Protein AF-A0AAV5KWK5-F1 (afdb_monomer_lite)

Secondary structure (DSSP, 8-state):
---HHHHHHHH--SGGGGGGGGHHHHT--TT--HHHHHHHHHHHHHHHHHHHHHHHHHS---HHHHHHHHHHHHHHHHHHHHHHHHT----HHHHHHHHHHHT-GGGGHHHHHHH-TT--GGGGSGGG--HHHHHHHHHHHHHHHHHHHHHHHHTT---HHHHHHHH-TT--HHHHHHHHHHHHHHHHHHHHHHHHSTTS--S-HHHHHHHHHHHHHHHHHHSSS-TTTS--HHHHHHHIIIIIS-------TTHHHHHHHHHHTTS---------------PPPPPP------PPPPP-PPP---PPSPP-----

Organism: NCBI:txid152421

Radius of gyration: 23.8 Å; chains: 1; bounding box: 69×68×54 Å

Sequence (316 aa):
MLNVHRATDLMFPGEYELEEARYGERWDGKSLNGHCKTIFDILDDLEKAIAAKHLHSQGSGITNHLQHRWYETFVSWLVEAKWSRSQCVPSMEEYLAMGMTSVAHTMVLPISCFLTPSIRNHKLQPNQYETPTKLLMFITRSSNDIQRYQEEEEQGKLNTVLLYLNENPKADIEDSIAYVKGVLETKKKELLQHAVIDGLSDLPKHCKQLHLSRLKVFAMFFHSSNRYDKEDTEMLKGIQQAICSPLLVGNIKGIDKLRSLLLSYSGSKEHRIINSEFGQHSKYHSRRVIASPFSPISRRRCDTLFMPPKFRLSLV

Foldseek 3Di:
DDPLLVVLCQQDVDPPCPVVLCCLVVVDLPVPDDSNSVVSVVLLVVLVVLQVVLCVPQVDGCSNLLSNLVSLLNVLSVVQVCCQVVVAQDALQLNLQSLLSSLVPLNCVVVVCVVDSPPDSVCSDPVNPKLLSSLLSLLLQLLCCLACVVVCVVSSGDGQLNNVCVVDVVDDSVNSSVLSVVLSVVSVVVSVCCLPPPPSTPRDNVVSVVSVVVSVVSCVCRVPHNNPPDPDPVVVVVCCVVPPDPPPPDPPPCVVVVVVVVVVVVDDDDDDDDDDDDDDDDDDDDDDDDDDDDDDDDHDHDDDDDDDDGDDDDSD

InterPro domains:
  IPR005630 Terpene synthase, metal-binding domain [PF03936] (25-190)
  IPR008949 Isoprenoid synthase domain superfamily [G3DSA:1.10.600.10] (14-256)
  IPR008949 Isoprenoid synthase domain superfamily [SSF48576] (23-244)
  IPR050148 Terpene synthase-like [PTHR31739] (31-246)

Structure (mmCIF, N/CA/C/O backbone):
data_AF-A0AAV5KWK5-F1
#
_entry.id   AF-A0AAV5KWK5-F1
#
loop_
_atom_site.group_PDB
_atom_site.id
_atom_site.type_symbol
_atom_site.label_atom_id
_atom_site.label_alt_id
_atom_site.label_comp_id
_atom_site.label_asym_id
_atom_site.label_entity_id
_atom_site.label_seq_id
_atom_site.pdbx_PDB_ins_code
_atom_site.Cartn_x
_atom_site.Cartn_y
_atom_site.Cartn_z
_atom_site.occupancy
_atom_site.B_iso_or_equiv
_atom_site.auth_seq_id
_atom_site.auth_comp_id
_atom_site.auth_asym_id
_atom_site.auth_atom_id
_atom_site.pdbx_PDB_model_num
ATOM 1 N N . MET A 1 1 ? 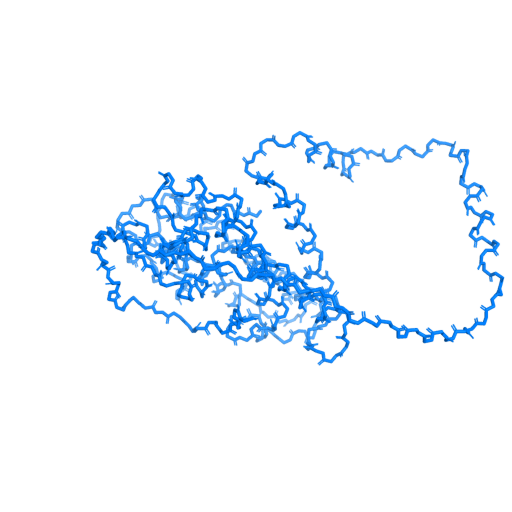9.238 3.298 1.377 1.00 42.91 1 MET A N 1
ATOM 2 C CA . MET A 1 1 ? 7.805 2.944 1.353 1.00 42.91 1 MET A CA 1
ATOM 3 C C . MET A 1 1 ? 7.108 4.055 2.107 1.00 42.91 1 MET A C 1
ATOM 5 O O . MET A 1 1 ? 7.183 4.058 3.316 1.00 42.91 1 MET A O 1
ATOM 9 N N . LEU A 1 2 ? 6.596 5.092 1.448 1.00 41.94 2 LEU A N 1
ATOM 10 C CA . LEU A 1 2 ? 6.075 6.242 2.197 1.00 41.94 2 LEU A CA 1
ATOM 11 C C . LEU A 1 2 ? 4.970 5.796 3.164 1.00 41.94 2 LEU A C 1
ATOM 13 O O . LEU A 1 2 ? 4.107 5.003 2.796 1.00 41.94 2 LEU A O 1
ATOM 17 N N . ASN A 1 3 ? 5.035 6.285 4.402 1.00 59.22 3 ASN A N 1
ATOM 18 C CA . ASN A 1 3 ? 3.928 6.182 5.338 1.00 59.22 3 ASN A CA 1
ATOM 19 C C . ASN A 1 3 ? 2.757 6.940 4.704 1.00 59.22 3 ASN A C 1
ATOM 21 O O . ASN A 1 3 ? 2.835 8.156 4.540 1.00 59.22 3 ASN A O 1
ATOM 25 N N . VAL A 1 4 ? 1.733 6.195 4.285 1.00 56.78 4 VAL A N 1
ATOM 26 C CA . VAL A 1 4 ? 0.571 6.687 3.530 1.00 56.78 4 VAL A CA 1
ATOM 27 C C . VAL A 1 4 ? -0.032 7.895 4.208 1.00 56.78 4 VAL A C 1
ATOM 29 O O . VAL A 1 4 ? -0.225 8.921 3.580 1.00 56.78 4 VAL A O 1
ATOM 32 N N . HIS A 1 5 ? -0.237 7.796 5.516 1.00 60.59 5 HIS A N 1
ATOM 33 C CA . HIS A 1 5 ? -0.870 8.840 6.293 1.00 60.59 5 HIS A CA 1
ATOM 34 C C . HIS A 1 5 ? 0.033 10.062 6.454 1.00 60.59 5 HIS A C 1
ATOM 36 O O . HIS A 1 5 ? -0.454 11.168 6.283 1.00 60.59 5 HIS A O 1
ATOM 42 N N . ARG A 1 6 ? 1.351 9.901 6.644 1.00 64.50 6 ARG A N 1
ATOM 43 C CA . ARG A 1 6 ? 2.280 11.052 6.616 1.00 64.50 6 ARG A CA 1
ATOM 44 C C . ARG A 1 6 ? 2.351 11.702 5.238 1.00 64.50 6 ARG A C 1
ATOM 46 O O . ARG A 1 6 ? 2.514 12.911 5.162 1.00 64.50 6 ARG A O 1
ATOM 53 N N . ALA A 1 7 ? 2.254 10.923 4.163 1.00 65.81 7 ALA A N 1
ATOM 54 C CA . ALA A 1 7 ? 2.227 11.455 2.807 1.00 65.81 7 ALA A CA 1
ATOM 55 C C . ALA A 1 7 ? 0.914 12.202 2.533 1.00 65.81 7 ALA A C 1
ATOM 57 O O . ALA A 1 7 ? 0.960 13.311 2.019 1.00 65.81 7 ALA A O 1
ATOM 58 N N . THR A 1 8 ? -0.228 11.653 2.952 1.00 64.50 8 THR A N 1
ATOM 59 C CA . THR A 1 8 ? -1.534 12.321 2.911 1.00 64.50 8 THR A CA 1
ATOM 60 C C . THR A 1 8 ? -1.526 13.610 3.728 1.00 64.50 8 THR A C 1
ATOM 62 O O . THR A 1 8 ? -1.923 14.645 3.210 1.00 64.50 8 THR A O 1
ATOM 65 N N . ASP A 1 9 ? -1.027 13.577 4.964 1.00 67.56 9 ASP A N 1
ATOM 66 C CA . ASP A 1 9 ? -0.988 14.742 5.856 1.00 67.56 9 ASP A CA 1
ATOM 67 C C . ASP A 1 9 ? -0.022 15.826 5.333 1.00 67.56 9 ASP A C 1
ATOM 69 O O . ASP A 1 9 ? -0.281 17.016 5.488 1.00 67.56 9 ASP A O 1
ATOM 73 N N . LEU A 1 10 ? 1.081 15.427 4.684 1.00 69.75 10 LEU A N 1
ATOM 74 C CA . LEU A 1 10 ? 2.051 16.342 4.069 1.00 69.75 10 LEU A CA 1
ATOM 75 C C . LEU A 1 10 ? 1.538 16.953 2.759 1.00 69.75 10 LEU A C 1
ATOM 77 O O . LEU A 1 10 ? 1.842 18.108 2.473 1.00 69.75 10 LEU A O 1
ATOM 81 N N . MET A 1 11 ? 0.807 16.174 1.958 1.00 68.88 11 MET A N 1
ATOM 82 C CA . MET A 1 11 ? 0.262 16.605 0.665 1.00 68.88 11 MET A CA 1
ATOM 83 C C . MET A 1 11 ? -1.061 17.359 0.799 1.00 68.88 11 MET A C 1
ATOM 85 O O . MET A 1 11 ? -1.400 18.129 -0.091 1.00 68.88 11 MET A O 1
ATOM 89 N N . PHE A 1 12 ? -1.811 17.117 1.876 1.00 70.94 12 PHE A N 1
ATOM 90 C CA . PHE A 1 12 ? -3.117 17.720 2.123 1.00 70.94 12 PHE A CA 1
ATOM 91 C C . PHE A 1 12 ? -3.241 18.192 3.584 1.00 70.94 12 PHE A C 1
ATOM 93 O O . PHE A 1 12 ? -4.033 17.628 4.351 1.00 70.94 12 PHE A O 1
ATOM 100 N N . PRO A 1 13 ? -2.476 19.209 4.019 1.00 62.62 13 PRO A N 1
ATOM 101 C CA . PRO A 1 13 ? -2.555 19.728 5.382 1.00 62.62 13 PRO A CA 1
ATOM 102 C C . PRO A 1 13 ? -3.821 20.566 5.665 1.00 62.62 13 PRO A C 1
ATOM 104 O O . PRO A 1 13 ? -4.168 20.722 6.835 1.00 62.62 13 PRO A O 1
ATOM 107 N N . GLY A 1 14 ? -4.536 21.094 4.651 1.00 59.72 14 GLY A N 1
ATOM 108 C CA . GLY A 1 14 ? -5.635 22.065 4.854 1.00 59.72 14 GLY A CA 1
ATOM 109 C C . GLY A 1 14 ? -6.946 21.806 4.089 1.00 59.72 14 GLY A C 1
ATOM 110 O O . GLY A 1 14 ? -7.017 20.970 3.189 1.00 59.72 14 GLY A O 1
ATOM 111 N N . GLU A 1 15 ? -8.024 22.519 4.453 1.00 50.50 15 GLU A N 1
ATOM 112 C CA . GLU A 1 15 ? -9.375 22.388 3.856 1.00 50.50 15 GLU A CA 1
ATOM 113 C C . GLU A 1 15 ? -9.477 22.886 2.398 1.00 50.50 15 GLU A C 1
ATOM 115 O O . GLU A 1 15 ? -10.352 22.434 1.659 1.00 50.50 15 GLU A O 1
ATOM 120 N N . TYR A 1 16 ? -8.563 23.759 1.957 1.00 50.97 16 TYR A N 1
ATOM 121 C CA . TYR A 1 16 ? -8.622 24.444 0.655 1.00 50.97 16 TYR A CA 1
ATOM 122 C C . TYR A 1 16 ? -8.075 23.643 -0.542 1.00 50.97 16 TYR A C 1
ATOM 124 O O . TYR A 1 16 ? -8.195 24.083 -1.681 1.00 50.97 16 TYR A O 1
ATOM 132 N N . GLU A 1 17 ? -7.541 22.441 -0.331 1.00 54.84 17 GLU A N 1
ATOM 133 C CA . GLU A 1 17 ? -6.851 21.671 -1.385 1.00 54.84 17 GLU A CA 1
ATOM 134 C C . GLU A 1 17 ? -7.768 20.641 -2.077 1.00 54.84 17 GLU A C 1
ATOM 136 O O . GLU A 1 17 ? -7.340 19.842 -2.910 1.00 54.84 17 GLU A O 1
ATOM 141 N N . LEU A 1 18 ? -9.077 20.676 -1.794 1.00 48.09 18 LEU A N 1
ATOM 142 C CA . LEU A 1 18 ? -10.061 19.823 -2.473 1.00 48.09 18 LEU A CA 1
ATOM 143 C C . LEU A 1 18 ? -10.262 20.190 -3.954 1.00 48.09 18 LEU A C 1
ATOM 145 O O . LEU A 1 18 ? -10.675 19.326 -4.731 1.00 48.09 18 LEU A O 1
ATOM 149 N N . GLU A 1 19 ? -9.953 21.429 -4.356 1.00 46.28 19 GLU A N 1
ATOM 150 C CA . GLU A 1 19 ? -9.921 21.835 -5.770 1.00 46.28 19 GLU A CA 1
ATOM 151 C C . GLU A 1 19 ? -8.636 21.410 -6.492 1.00 46.28 19 GLU A C 1
ATOM 153 O O . GLU A 1 19 ? -8.643 21.304 -7.724 1.00 46.28 19 GLU A O 1
ATOM 158 N N . GLU A 1 20 ? -7.565 21.111 -5.748 1.00 51.94 20 GLU A N 1
ATOM 159 C CA . GLU A 1 20 ? -6.270 20.742 -6.313 1.00 51.94 20 GLU A CA 1
ATOM 160 C C . GLU A 1 20 ? -6.292 19.337 -6.918 1.00 51.94 20 GLU A C 1
ATOM 162 O O . GLU A 1 20 ? -5.611 19.115 -7.901 1.00 51.94 20 GLU A O 1
ATOM 167 N N . ALA A 1 21 ? -7.169 18.423 -6.496 1.00 46.53 21 ALA A N 1
ATOM 168 C CA . ALA A 1 21 ? -7.301 17.066 -7.064 1.00 46.53 21 ALA A CA 1
ATOM 169 C C . ALA A 1 21 ? -7.392 16.983 -8.607 1.00 46.53 21 ALA A C 1
ATOM 171 O O . ALA A 1 21 ? -7.117 15.937 -9.197 1.00 46.53 21 ALA A O 1
ATOM 172 N N . ARG A 1 22 ? -7.783 18.082 -9.267 1.00 49.47 22 ARG A N 1
ATOM 173 C CA . ARG A 1 22 ? -7.797 18.226 -10.729 1.00 49.47 22 ARG A CA 1
ATOM 174 C C . ARG A 1 22 ? -6.394 18.276 -11.361 1.00 49.47 22 ARG A C 1
ATOM 176 O O . ARG A 1 22 ? -6.294 18.102 -12.575 1.00 49.47 22 ARG A O 1
ATOM 183 N N . TYR A 1 23 ? -5.310 18.449 -10.592 1.00 53.25 23 TYR A N 1
ATOM 184 C CA . TYR A 1 23 ? -3.941 18.475 -11.129 1.00 53.25 23 TYR A CA 1
ATOM 185 C C . TYR A 1 23 ? -3.522 17.137 -11.717 1.00 53.25 23 TYR A C 1
ATOM 187 O O . TYR A 1 23 ? -2.787 17.128 -12.697 1.00 53.25 23 TYR A O 1
ATOM 195 N N . GLY A 1 24 ? -3.979 16.004 -11.181 1.00 51.72 24 GLY A N 1
ATOM 196 C CA . GLY A 1 24 ? -3.522 14.718 -11.702 1.00 51.72 24 GLY A CA 1
ATOM 197 C C . GLY A 1 24 ? -4.292 14.232 -12.935 1.00 51.72 24 GLY A C 1
ATOM 198 O O . GLY A 1 24 ? -3.778 13.373 -13.642 1.00 51.72 24 GLY A O 1
ATOM 199 N N . GLU A 1 25 ? -5.426 14.854 -13.289 1.00 55.91 25 GLU A N 1
ATOM 200 C CA . GLU A 1 25 ? -6.036 14.657 -14.617 1.00 55.91 25 GLU A CA 1
ATOM 201 C C . GLU A 1 25 ? -5.175 15.261 -15.738 1.00 55.91 25 GLU A C 1
ATOM 203 O O . GLU A 1 25 ? -5.210 14.781 -16.871 1.00 55.91 25 GLU A O 1
ATOM 208 N N . ARG A 1 26 ? -4.399 16.315 -15.439 1.00 65.19 26 ARG A N 1
ATOM 209 C CA . ARG A 1 26 ? -3.556 17.031 -16.418 1.00 65.19 26 ARG A CA 1
ATOM 210 C C . ARG A 1 26 ? -2.052 16.918 -16.169 1.00 65.19 26 ARG A C 1
ATOM 212 O O . ARG A 1 26 ? -1.284 17.362 -17.016 1.00 65.19 26 ARG A O 1
ATOM 219 N N . TRP A 1 27 ? -1.653 16.349 -15.033 1.00 78.62 27 TRP A N 1
ATOM 220 C CA . TRP A 1 27 ? -0.286 16.364 -14.510 1.00 78.62 27 TRP A CA 1
ATOM 221 C C . TRP A 1 27 ? 0.355 17.767 -14.595 1.00 78.62 27 TRP A C 1
ATOM 223 O O . TRP A 1 27 ? 1.414 17.948 -15.193 1.00 78.62 27 TRP A O 1
ATOM 233 N N . ASP A 1 28 ? -0.316 18.786 -14.040 1.00 79.38 28 ASP A N 1
ATOM 234 C CA . ASP A 1 28 ? 0.151 20.186 -14.063 1.00 79.38 28 ASP A CA 1
ATOM 235 C C . ASP A 1 28 ? 0.300 20.748 -12.641 1.00 79.38 28 ASP A C 1
ATOM 237 O O . ASP A 1 28 ? -0.684 20.954 -11.933 1.00 79.38 28 ASP A O 1
ATOM 241 N N . GLY A 1 29 ? 1.544 21.014 -12.235 1.00 77.19 29 GLY A N 1
ATOM 242 C CA . GLY A 1 29 ? 1.889 21.536 -10.912 1.00 77.19 29 GLY A CA 1
ATOM 243 C C . GLY A 1 29 ? 1.855 23.062 -10.781 1.00 77.19 29 GLY A C 1
ATOM 244 O O . GLY A 1 29 ? 2.284 23.574 -9.751 1.00 77.19 29 GLY A O 1
ATOM 245 N N . LYS A 1 30 ? 1.407 23.827 -11.790 1.00 81.12 30 LYS A N 1
ATOM 246 C CA . LYS A 1 30 ? 1.447 25.309 -11.759 1.00 81.12 30 LYS A CA 1
ATOM 247 C C . LYS A 1 30 ? 0.651 25.952 -10.626 1.00 81.12 30 LYS A C 1
ATOM 249 O O . LYS A 1 30 ? 1.023 27.034 -10.185 1.00 81.12 30 LYS A O 1
ATOM 254 N N . SER A 1 31 ? -0.445 25.330 -10.198 1.00 77.06 31 SER A N 1
ATOM 255 C CA . SER A 1 31 ? -1.274 25.842 -9.102 1.00 77.06 31 SER A CA 1
ATOM 256 C C . SER A 1 31 ? -0.736 25.471 -7.719 1.00 77.06 31 SER A C 1
ATOM 258 O O . SER A 1 31 ? -1.176 26.058 -6.737 1.00 77.06 31 SER A O 1
ATOM 260 N N . LEU A 1 32 ? 0.203 24.519 -7.637 1.00 78.81 32 LEU A N 1
ATOM 261 C CA . LEU A 1 32 ? 0.766 24.066 -6.369 1.00 78.81 32 LEU A CA 1
ATOM 262 C C . LEU A 1 32 ? 1.729 25.112 -5.805 1.00 78.81 32 LEU A C 1
ATOM 264 O O . LEU A 1 32 ? 2.469 25.776 -6.535 1.00 78.81 32 LEU A O 1
ATOM 268 N N . ASN A 1 33 ? 1.782 25.200 -4.480 1.00 80.31 33 ASN A N 1
ATOM 269 C CA . ASN A 1 33 ? 2.725 26.048 -3.758 1.00 80.31 33 ASN A CA 1
ATOM 270 C C . ASN A 1 33 ? 3.389 25.278 -2.597 1.00 80.31 33 ASN A C 1
ATOM 272 O O . ASN A 1 33 ? 3.085 24.109 -2.350 1.00 80.31 33 ASN A O 1
ATOM 276 N N . GLY A 1 34 ? 4.361 25.909 -1.932 1.00 83.75 34 GLY A N 1
ATOM 277 C CA . GLY A 1 34 ? 4.993 25.374 -0.723 1.00 83.75 34 GLY A CA 1
ATOM 278 C C . GLY A 1 34 ? 5.595 23.968 -0.876 1.00 83.75 34 GLY A C 1
ATOM 279 O O . GLY A 1 34 ? 6.294 23.655 -1.848 1.00 83.75 34 GLY A O 1
ATOM 280 N N . HIS A 1 35 ? 5.336 23.117 0.121 1.00 81.44 35 HIS A N 1
ATOM 281 C CA . HIS A 1 35 ? 5.835 21.741 0.160 1.00 81.44 35 HIS A CA 1
ATOM 282 C C . HIS A 1 35 ? 5.239 20.872 -0.953 1.00 81.44 35 HIS A C 1
ATOM 284 O O . HIS A 1 35 ? 5.978 20.107 -1.571 1.00 81.44 35 HIS A O 1
ATOM 290 N N . CYS A 1 36 ? 3.954 21.044 -1.273 1.00 78.12 36 CYS A N 1
ATOM 291 C CA . CYS A 1 36 ? 3.267 20.288 -2.321 1.00 78.12 36 CYS A CA 1
ATOM 292 C C . CYS A 1 36 ? 3.908 20.513 -3.696 1.00 78.12 36 CYS A C 1
ATOM 294 O O . CYS A 1 36 ? 4.174 19.547 -4.410 1.00 78.12 36 CYS A O 1
ATOM 296 N N . LYS A 1 37 ? 4.257 21.766 -4.036 1.00 84.00 37 LYS A N 1
ATOM 297 C CA . LYS A 1 37 ? 4.989 22.076 -5.279 1.00 84.00 37 LYS A CA 1
ATOM 298 C C . LYS A 1 37 ? 6.353 21.397 -5.320 1.00 84.00 37 LYS A C 1
ATOM 300 O O . LYS A 1 37 ? 6.711 20.797 -6.326 1.00 84.00 37 LYS A O 1
ATOM 305 N N . THR A 1 38 ? 7.088 21.475 -4.213 1.00 86.31 38 THR A N 1
ATOM 306 C CA . THR A 1 38 ? 8.436 20.902 -4.107 1.00 86.31 38 THR A CA 1
ATOM 307 C C . THR A 1 38 ? 8.403 19.386 -4.307 1.00 86.31 38 THR A C 1
ATOM 309 O O . THR A 1 38 ? 9.195 18.841 -5.070 1.00 86.31 38 THR A O 1
ATOM 312 N N . ILE A 1 39 ? 7.464 18.700 -3.650 1.00 83.69 39 ILE A N 1
ATOM 313 C CA . ILE A 1 39 ? 7.290 17.250 -3.773 1.00 83.69 39 ILE A CA 1
ATOM 314 C C . ILE A 1 39 ? 6.873 16.884 -5.198 1.00 83.69 39 ILE A C 1
ATOM 316 O O . ILE A 1 39 ? 7.450 15.963 -5.773 1.00 83.69 39 ILE A O 1
ATOM 320 N N . PHE A 1 40 ? 5.914 17.612 -5.780 1.00 85.06 40 PHE A N 1
ATOM 321 C CA . PHE A 1 40 ? 5.466 17.374 -7.149 1.00 85.06 40 PHE A CA 1
ATOM 322 C C . PHE A 1 40 ? 6.609 17.508 -8.157 1.00 85.06 40 PHE A C 1
ATOM 324 O O . PHE A 1 40 ? 6.769 16.622 -8.988 1.00 85.06 40 PHE A O 1
ATOM 331 N N . ASP A 1 41 ? 7.431 18.555 -8.062 1.00 87.44 41 ASP A N 1
ATOM 332 C CA . ASP A 1 41 ? 8.546 18.772 -8.992 1.00 87.44 41 ASP A CA 1
ATOM 333 C C . ASP A 1 41 ? 9.587 17.653 -8.908 1.00 87.44 41 ASP A C 1
ATOM 335 O O . ASP A 1 41 ? 10.003 17.115 -9.931 1.00 87.44 41 ASP A O 1
ATOM 339 N N . ILE A 1 42 ? 9.954 17.239 -7.689 1.00 89.38 42 ILE A N 1
ATOM 340 C CA . ILE A 1 42 ? 10.884 16.120 -7.476 1.00 89.38 42 ILE A CA 1
ATOM 341 C C . ILE A 1 42 ? 10.319 14.823 -8.069 1.00 89.38 42 ILE A C 1
ATOM 343 O O . ILE A 1 42 ? 11.054 14.047 -8.686 1.00 89.38 42 ILE A O 1
ATOM 347 N N . LEU A 1 43 ? 9.023 14.570 -7.874 1.00 86.75 43 LEU A N 1
ATOM 348 C CA . LEU A 1 43 ? 8.352 13.394 -8.424 1.00 86.75 43 LEU A CA 1
ATOM 349 C C . LEU A 1 43 ? 8.283 13.447 -9.952 1.00 86.75 43 LEU A C 1
ATOM 351 O O . LEU A 1 43 ? 8.608 12.459 -10.603 1.00 86.75 43 LEU A O 1
ATOM 355 N N . ASP A 1 44 ? 7.904 14.584 -10.529 1.00 87.38 44 ASP A N 1
ATOM 356 C CA . ASP A 1 44 ? 7.824 14.778 -11.976 1.00 87.38 44 ASP A CA 1
ATOM 357 C C . ASP A 1 44 ? 9.192 14.589 -12.647 1.00 87.38 44 ASP A C 1
ATOM 359 O O . ASP A 1 44 ? 9.301 13.862 -13.637 1.00 87.38 44 ASP A O 1
ATOM 363 N N . ASP A 1 45 ? 10.259 15.147 -12.071 1.00 90.69 45 ASP A N 1
ATOM 364 C CA . ASP A 1 45 ? 11.625 14.961 -12.564 1.00 90.69 45 ASP A CA 1
ATOM 365 C C . ASP A 1 45 ? 12.082 13.496 -12.472 1.00 90.69 45 ASP A C 1
ATOM 367 O O . ASP A 1 45 ? 12.675 12.963 -13.419 1.00 90.69 45 ASP A O 1
ATOM 371 N N . LEU A 1 46 ? 11.767 12.806 -11.368 1.00 88.81 46 LEU A N 1
ATOM 372 C CA . LEU A 1 46 ? 12.058 11.380 -11.211 1.00 88.81 46 LEU A CA 1
ATOM 373 C C . LEU A 1 46 ? 11.318 10.535 -12.257 1.00 88.81 46 LEU A C 1
ATOM 375 O O . LEU A 1 46 ? 11.930 9.680 -12.903 1.00 88.81 46 LEU A O 1
ATOM 379 N N . GLU A 1 47 ? 10.021 10.770 -12.455 1.00 86.44 47 GLU A N 1
ATOM 380 C CA . GLU A 1 47 ? 9.217 10.018 -13.419 1.00 86.44 47 GLU A CA 1
ATOM 381 C C . GLU A 1 47 ? 9.653 10.294 -14.862 1.00 86.44 47 GLU A C 1
ATOM 383 O O . GLU A 1 47 ? 9.762 9.360 -15.661 1.00 86.44 47 GLU A O 1
ATOM 388 N N . LYS A 1 48 ? 10.008 11.541 -15.197 1.00 89.31 48 LYS A N 1
ATOM 389 C CA . LYS A 1 48 ? 10.630 11.883 -16.486 1.00 89.31 48 LYS A CA 1
ATOM 390 C C . LYS A 1 48 ? 11.942 11.131 -16.691 1.00 89.31 48 LYS A C 1
ATOM 392 O O . LYS A 1 48 ? 12.163 10.578 -17.771 1.00 89.31 48 LYS A O 1
ATOM 397 N N . ALA A 1 49 ? 12.795 11.050 -15.668 1.00 89.56 49 ALA A N 1
ATOM 398 C CA . ALA A 1 49 ? 14.054 10.312 -15.743 1.00 89.56 49 ALA A CA 1
ATOM 399 C C . ALA A 1 49 ? 13.832 8.801 -15.946 1.00 89.56 49 ALA A C 1
ATOM 401 O O . ALA A 1 49 ? 14.530 8.171 -16.748 1.00 89.56 49 ALA A O 1
ATOM 402 N N . ILE A 1 50 ? 12.847 8.211 -15.261 1.00 85.69 50 ILE A N 1
ATOM 403 C CA . ILE A 1 50 ? 12.456 6.805 -15.443 1.00 85.69 50 ILE A CA 1
ATOM 404 C C . ILE A 1 50 ? 11.915 6.580 -16.859 1.00 85.69 50 ILE A C 1
ATOM 406 O O . ILE A 1 50 ? 12.358 5.654 -17.544 1.00 85.69 50 ILE A O 1
ATOM 410 N N . ALA A 1 51 ? 11.004 7.436 -17.327 1.00 86.56 51 ALA A N 1
ATOM 411 C CA . ALA A 1 51 ? 10.422 7.347 -18.661 1.00 86.56 51 ALA A CA 1
ATOM 412 C C . ALA A 1 51 ? 11.481 7.459 -19.763 1.00 86.56 51 ALA A C 1
ATOM 414 O O . ALA A 1 51 ? 11.460 6.670 -20.706 1.00 86.56 51 ALA A O 1
ATOM 415 N N . ALA A 1 52 ? 12.436 8.384 -19.625 1.00 88.94 52 ALA A N 1
ATOM 416 C CA . ALA A 1 52 ? 13.536 8.552 -20.571 1.00 88.94 52 ALA A CA 1
ATOM 417 C C . ALA A 1 52 ? 14.428 7.302 -20.637 1.00 88.94 52 ALA A C 1
ATOM 419 O O . ALA A 1 52 ? 14.745 6.823 -21.727 1.00 88.94 52 ALA A O 1
ATOM 420 N N . LYS A 1 53 ? 14.780 6.715 -19.483 1.00 86.69 53 LYS A N 1
ATOM 421 C CA . LYS A 1 53 ? 15.548 5.457 -19.425 1.00 86.69 53 LYS A CA 1
ATOM 422 C C . LYS A 1 53 ? 14.793 4.290 -20.056 1.00 86.69 53 LYS A C 1
ATOM 424 O O . LYS A 1 53 ? 15.392 3.475 -20.759 1.00 86.69 53 LYS A O 1
ATOM 429 N N . HIS A 1 54 ? 13.488 4.195 -19.815 1.00 82.94 54 HIS A N 1
ATOM 430 C CA . HIS A 1 54 ? 12.659 3.159 -20.421 1.00 82.94 54 HIS A CA 1
ATOM 431 C C . HIS A 1 54 ? 12.574 3.328 -21.940 1.00 82.94 54 HIS A C 1
ATOM 433 O O . HIS A 1 54 ? 12.811 2.375 -22.674 1.00 82.94 54 HIS A O 1
ATOM 439 N N . LEU A 1 55 ? 12.317 4.548 -22.419 1.00 85.56 55 LEU A N 1
ATOM 440 C CA . LEU A 1 55 ? 12.266 4.854 -23.848 1.00 85.56 55 LEU A CA 1
ATOM 441 C C . LEU A 1 55 ? 13.587 4.501 -24.541 1.00 85.56 55 LEU A C 1
ATOM 443 O O . LEU A 1 55 ? 13.571 3.883 -25.601 1.00 85.56 55 LEU A O 1
ATOM 447 N N . HIS A 1 56 ? 14.721 4.828 -23.919 1.00 85.25 56 HIS A N 1
ATOM 448 C CA . HIS A 1 56 ? 16.041 4.495 -24.452 1.00 85.25 56 HIS A CA 1
ATOM 449 C C . HIS A 1 56 ? 16.306 2.981 -24.509 1.00 85.25 56 HIS A C 1
ATOM 451 O O . HIS A 1 56 ? 16.907 2.504 -25.465 1.00 85.25 56 HIS A O 1
ATOM 457 N N . SER A 1 57 ? 15.861 2.219 -23.504 1.00 81.12 57 SER A N 1
ATOM 458 C CA . SER A 1 57 ? 16.147 0.777 -23.400 1.00 81.12 57 SER A CA 1
ATOM 459 C C . SER A 1 57 ? 15.142 -0.128 -24.122 1.00 81.12 57 SER A C 1
ATOM 461 O O . SER A 1 57 ? 15.523 -1.203 -24.573 1.00 81.12 57 SER A O 1
ATOM 463 N N . GLN A 1 58 ? 13.875 0.281 -24.226 1.00 77.19 58 GLN A N 1
ATOM 464 C CA . GLN A 1 58 ? 12.763 -0.545 -24.724 1.00 77.19 58 GLN A CA 1
ATOM 465 C C . GLN A 1 58 ? 12.019 0.080 -25.918 1.00 77.19 58 GLN A C 1
ATOM 467 O O . GLN A 1 58 ? 11.070 -0.512 -26.429 1.00 77.19 58 GLN A O 1
ATOM 472 N N . GLY A 1 59 ? 12.380 1.296 -26.345 1.00 76.62 59 GLY A N 1
ATOM 473 C CA . GLY A 1 59 ? 11.784 1.977 -27.503 1.00 76.62 59 GLY A CA 1
ATOM 474 C C . GLY A 1 59 ? 10.331 2.440 -27.327 1.00 76.62 59 GLY A C 1
ATOM 475 O O . GLY A 1 59 ? 9.767 3.028 -28.245 1.00 76.62 59 GLY A O 1
ATOM 476 N N . SER A 1 60 ? 9.714 2.210 -26.162 1.00 76.50 60 SER A N 1
ATOM 477 C CA . SER A 1 60 ? 8.336 2.615 -25.862 1.00 76.50 60 SER A CA 1
ATOM 478 C C . SER A 1 60 ? 8.272 3.614 -24.704 1.00 76.50 60 SER A C 1
ATOM 480 O O . SER A 1 60 ? 8.961 3.480 -23.690 1.00 76.50 60 SER A O 1
ATOM 482 N N . GLY A 1 61 ? 7.438 4.644 -24.861 1.00 78.44 61 GLY A N 1
ATOM 483 C CA . GLY A 1 61 ? 7.209 5.658 -23.833 1.00 78.44 61 GLY A CA 1
ATOM 484 C C . GLY A 1 61 ? 6.221 5.175 -22.771 1.00 78.44 61 GLY A C 1
ATOM 485 O O . GLY A 1 61 ? 5.179 4.613 -23.103 1.00 78.44 61 GLY A O 1
ATOM 486 N N . ILE A 1 62 ? 6.533 5.425 -21.496 1.00 81.06 62 ILE A N 1
ATOM 487 C CA . ILE A 1 62 ? 5.678 5.049 -20.354 1.00 81.06 62 ILE A CA 1
ATOM 488 C C . ILE A 1 62 ? 5.218 6.242 -19.507 1.00 81.06 62 ILE A C 1
ATOM 490 O O . ILE A 1 62 ? 4.529 6.034 -18.514 1.00 81.06 62 ILE A O 1
ATOM 494 N N . THR A 1 63 ? 5.544 7.479 -19.897 1.00 83.62 63 THR A N 1
ATOM 495 C CA . THR A 1 63 ? 5.248 8.707 -19.134 1.00 83.62 63 THR A CA 1
ATOM 496 C C . THR A 1 63 ? 3.797 8.774 -18.663 1.00 83.62 63 THR A C 1
ATOM 498 O O . THR A 1 63 ? 3.551 8.873 -17.467 1.00 83.62 63 THR A O 1
ATOM 501 N N . ASN A 1 64 ? 2.832 8.598 -19.570 1.00 80.31 64 ASN A N 1
ATOM 502 C CA . ASN A 1 64 ? 1.409 8.663 -19.221 1.00 80.31 64 ASN A CA 1
ATOM 503 C C . ASN A 1 64 ? 1.012 7.590 -18.192 1.00 80.31 64 ASN A C 1
ATOM 505 O O . ASN A 1 64 ? 0.188 7.841 -17.319 1.00 80.31 64 ASN A O 1
ATOM 509 N N . HIS A 1 65 ? 1.615 6.397 -18.257 1.00 78.31 65 HIS A N 1
ATOM 510 C CA . HIS A 1 65 ? 1.358 5.324 -17.291 1.00 78.31 65 HIS A CA 1
ATOM 511 C C . HIS A 1 65 ? 1.941 5.626 -15.909 1.00 78.31 65 HIS A C 1
ATOM 513 O O . HIS A 1 65 ? 1.367 5.214 -14.901 1.00 78.31 65 HIS A O 1
ATOM 519 N N . LEU A 1 66 ? 3.087 6.305 -15.859 1.00 81.44 66 LEU A N 1
ATOM 520 C CA . LEU A 1 66 ? 3.714 6.749 -14.616 1.00 81.44 66 LEU A CA 1
ATOM 521 C C . LEU A 1 66 ? 2.873 7.844 -13.948 1.00 81.44 66 LEU A C 1
ATOM 523 O O . LEU A 1 66 ? 2.484 7.696 -12.790 1.00 81.44 66 LEU A O 1
ATOM 527 N N . GLN A 1 67 ? 2.514 8.875 -14.716 1.00 82.25 67 GLN A N 1
ATOM 528 C CA . GLN A 1 67 ? 1.715 10.014 -14.258 1.00 82.25 67 GLN A CA 1
ATOM 529 C C . GLN A 1 67 ? 0.327 9.582 -13.769 1.00 82.25 67 GLN A C 1
ATOM 531 O O . GLN A 1 67 ? -0.084 9.944 -12.669 1.00 82.25 67 GLN A O 1
ATOM 536 N N . HIS A 1 68 ? -0.370 8.730 -14.530 1.00 79.62 68 HIS A N 1
ATOM 537 C CA . HIS A 1 68 ? -1.689 8.222 -14.141 1.00 79.62 68 HIS A CA 1
ATOM 538 C C . HIS A 1 68 ? -1.663 7.476 -12.800 1.00 79.62 68 HIS A C 1
ATOM 540 O O . HIS A 1 68 ? -2.563 7.635 -11.982 1.00 79.62 68 HIS A O 1
ATOM 546 N N . ARG A 1 69 ? -0.614 6.689 -12.529 1.00 79.75 69 ARG A N 1
ATOM 547 C CA . ARG A 1 69 ? -0.504 5.940 -11.266 1.00 79.75 69 ARG A CA 1
ATOM 548 C C . ARG A 1 69 ? -0.343 6.851 -10.055 1.00 79.75 69 ARG A C 1
ATOM 550 O O . ARG A 1 69 ? -0.910 6.590 -8.993 1.00 79.75 69 ARG A O 1
ATOM 557 N N . TRP A 1 70 ? 0.453 7.901 -10.206 1.00 82.31 70 TRP A N 1
ATOM 558 C CA . TRP A 1 70 ? 0.607 8.910 -9.168 1.00 82.31 70 TRP A CA 1
ATOM 559 C C . TRP A 1 70 ? -0.677 9.703 -8.972 1.00 82.31 70 TRP A C 1
ATOM 561 O O . TRP A 1 70 ? -1.083 9.892 -7.830 1.00 82.31 70 TRP A O 1
ATOM 571 N N . TYR A 1 71 ? -1.368 10.066 -10.055 1.00 81.12 71 TYR A N 1
ATOM 572 C CA . TYR A 1 71 ? -2.694 10.672 -9.971 1.00 81.12 71 TYR A CA 1
ATOM 573 C C . TYR A 1 71 ? -3.662 9.823 -9.143 1.00 81.12 71 TYR A C 1
ATOM 575 O O . TYR A 1 71 ? -4.247 10.328 -8.190 1.00 81.12 71 TYR A O 1
ATOM 583 N N . GLU A 1 72 ? -3.784 8.529 -9.436 1.00 79.94 72 GLU A N 1
ATOM 584 C CA . GLU A 1 72 ? -4.666 7.632 -8.680 1.00 79.94 72 GLU A CA 1
ATOM 585 C C . GLU A 1 72 ? -4.270 7.532 -7.204 1.00 79.94 72 GLU A C 1
ATOM 587 O O . GLU A 1 72 ? -5.133 7.498 -6.326 1.00 79.94 72 GLU A O 1
ATOM 592 N N . THR A 1 73 ? -2.965 7.541 -6.921 1.00 82.19 73 THR A N 1
ATOM 593 C CA . THR A 1 73 ? -2.463 7.570 -5.544 1.00 82.19 73 THR A CA 1
ATOM 594 C C . THR A 1 73 ? -2.893 8.859 -4.841 1.00 82.19 73 THR A C 1
ATOM 596 O O . THR A 1 73 ? -3.489 8.792 -3.768 1.00 82.19 73 THR A O 1
ATOM 599 N N . PHE A 1 74 ? -2.685 10.023 -5.460 1.00 81.19 74 PHE A N 1
ATOM 600 C CA . PHE A 1 74 ? -3.095 11.311 -4.897 1.00 81.19 74 PHE A CA 1
ATOM 601 C C . PHE A 1 74 ? -4.609 11.406 -4.685 1.00 81.19 74 PHE A C 1
ATOM 603 O O . PHE A 1 74 ? -5.051 11.872 -3.636 1.00 81.19 74 PHE A O 1
ATOM 610 N N . VAL A 1 75 ? -5.410 10.903 -5.629 1.00 81.94 75 VAL A N 1
ATOM 611 C CA . VAL A 1 75 ? -6.871 10.819 -5.481 1.00 81.94 75 VAL A CA 1
ATOM 612 C C . VAL A 1 75 ? -7.243 9.945 -4.287 1.00 81.94 75 VAL A C 1
ATOM 614 O O . VAL A 1 75 ? -8.089 10.341 -3.488 1.00 81.94 75 VAL A O 1
ATOM 617 N N . SER A 1 76 ? -6.603 8.784 -4.122 1.00 84.81 76 SER A N 1
ATOM 618 C CA . SER A 1 76 ? -6.885 7.900 -2.984 1.00 84.81 76 SER A CA 1
ATOM 619 C C . SER A 1 76 ? -6.530 8.544 -1.637 1.00 84.81 76 SER A C 1
ATOM 621 O O . SER A 1 76 ? -7.327 8.473 -0.703 1.00 84.81 76 SER A O 1
ATOM 623 N N . TRP A 1 77 ? -5.400 9.254 -1.550 1.00 84.31 77 TRP A N 1
ATOM 624 C CA . TRP A 1 77 ? -5.002 10.008 -0.356 1.00 84.31 77 TRP A CA 1
ATOM 625 C C . TRP A 1 77 ? -5.991 11.122 -0.031 1.00 84.31 77 TRP A C 1
ATOM 627 O O . TRP A 1 77 ? -6.383 11.286 1.123 1.00 84.31 77 TRP A O 1
ATOM 637 N N . LEU A 1 78 ? -6.465 11.840 -1.050 1.00 82.75 78 LEU A N 1
ATOM 638 C CA . LEU A 1 78 ? -7.472 12.876 -0.874 1.00 82.75 78 LEU A CA 1
ATOM 639 C C . LEU A 1 78 ? -8.803 12.316 -0.356 1.00 82.75 78 LEU A C 1
ATOM 641 O O . LEU A 1 78 ? -9.445 12.935 0.492 1.00 82.75 78 LEU A O 1
ATOM 645 N N . VAL A 1 79 ? -9.242 11.164 -0.868 1.00 85.75 79 VAL A N 1
ATOM 646 C CA . VAL A 1 79 ? -10.474 10.510 -0.402 1.00 85.75 79 VAL A CA 1
ATOM 647 C C . VAL A 1 79 ? -10.337 10.070 1.057 1.00 85.75 79 VAL A C 1
ATOM 649 O O . VAL A 1 79 ? -11.232 10.355 1.851 1.00 85.75 79 VAL A O 1
ATOM 652 N N . GLU A 1 80 ? -9.209 9.468 1.444 1.00 86.25 80 GLU A N 1
ATOM 653 C CA . GLU A 1 80 ? -8.955 9.114 2.848 1.00 86.25 80 GLU A CA 1
ATOM 654 C C . GLU A 1 80 ? -8.924 10.348 3.763 1.00 86.25 80 GLU A C 1
ATOM 656 O O . GLU A 1 80 ? -9.535 10.339 4.835 1.00 86.25 80 GLU A O 1
ATOM 661 N N . ALA A 1 81 ? -8.294 11.443 3.320 1.00 84.00 81 ALA A N 1
ATOM 662 C CA . ALA A 1 81 ? -8.298 12.711 4.048 1.00 84.00 81 ALA A CA 1
ATOM 663 C C . ALA A 1 81 ? -9.723 13.261 4.224 1.00 84.00 81 ALA A C 1
ATOM 665 O O . ALA A 1 81 ? -10.086 13.721 5.309 1.00 84.00 81 ALA A O 1
ATOM 666 N N . LYS A 1 82 ? -10.564 13.179 3.182 1.00 85.00 82 LYS A N 1
ATOM 667 C CA . LYS A 1 82 ? -11.980 13.572 3.258 1.00 85.00 82 LYS A CA 1
ATOM 668 C C . LYS A 1 82 ? -12.749 12.729 4.267 1.00 85.00 82 LYS A C 1
ATOM 670 O O . LYS A 1 82 ? -13.498 13.305 5.055 1.00 85.00 82 LYS A O 1
ATOM 675 N N . TRP A 1 83 ? -12.585 11.405 4.264 1.00 88.31 83 TRP A N 1
ATOM 676 C CA . TRP A 1 83 ? -13.253 10.531 5.233 1.00 88.31 83 TRP A CA 1
ATOM 677 C C . TRP A 1 83 ? -12.876 10.893 6.667 1.00 88.31 83 TRP A C 1
ATOM 679 O O . TRP A 1 83 ? -13.769 11.116 7.482 1.00 88.31 83 TRP A O 1
ATOM 689 N N . SER A 1 84 ? -11.580 11.064 6.940 1.00 85.62 84 SER A N 1
ATOM 690 C CA . SER A 1 84 ? -11.093 11.440 8.271 1.00 85.62 84 SER A CA 1
ATOM 691 C C . SER A 1 84 ? -11.622 12.811 8.719 1.00 85.62 84 SER A C 1
ATOM 693 O O . SER A 1 84 ? -12.191 12.932 9.801 1.00 85.62 84 SER A O 1
ATOM 695 N N . ARG A 1 85 ? -11.554 13.847 7.872 1.00 83.94 85 ARG A N 1
ATOM 696 C CA . ARG A 1 85 ? -12.022 15.201 8.234 1.00 83.94 85 ARG A CA 1
ATOM 697 C C . ARG A 1 85 ? -13.534 15.296 8.412 1.00 83.94 85 ARG A C 1
ATOM 699 O O . ARG A 1 85 ? -14.011 15.953 9.330 1.00 83.94 85 ARG A O 1
ATOM 706 N N . SER A 1 86 ? -14.294 14.650 7.529 1.00 84.94 86 SER A N 1
ATOM 707 C CA . SER A 1 86 ? -15.762 14.666 7.587 1.00 84.94 86 SER A CA 1
ATOM 708 C C . SER A 1 86 ? -16.340 13.697 8.621 1.00 84.94 86 SER A C 1
ATOM 710 O O . SER A 1 86 ? -17.557 13.688 8.813 1.00 84.94 86 SER A O 1
ATOM 712 N N . GLN A 1 87 ? -15.490 12.881 9.262 1.00 84.75 87 GLN A N 1
ATOM 713 C CA . GLN A 1 87 ? -15.897 11.767 10.126 1.00 84.75 87 GLN A CA 1
ATOM 714 C C . GLN A 1 87 ? -16.887 10.828 9.415 1.00 84.75 87 GLN A C 1
ATOM 716 O O . GLN A 1 87 ? -17.777 10.230 10.022 1.00 84.75 87 GLN A O 1
ATOM 721 N N . CYS A 1 88 ? -16.753 10.731 8.090 1.00 87.31 88 CYS A N 1
ATOM 722 C CA . CYS A 1 88 ? -17.538 9.820 7.286 1.00 87.31 88 CYS A CA 1
ATOM 723 C C . CYS A 1 88 ? -16.933 8.423 7.384 1.00 87.31 88 CYS A C 1
ATOM 725 O O . CYS A 1 88 ? -15.750 8.226 7.110 1.00 87.31 88 CYS A O 1
ATOM 727 N N . VAL A 1 89 ? -17.772 7.452 7.736 1.00 90.75 89 VAL A N 1
ATOM 728 C CA . VAL A 1 89 ? -17.373 6.051 7.864 1.00 90.75 89 VAL A CA 1
ATOM 729 C C . VAL A 1 89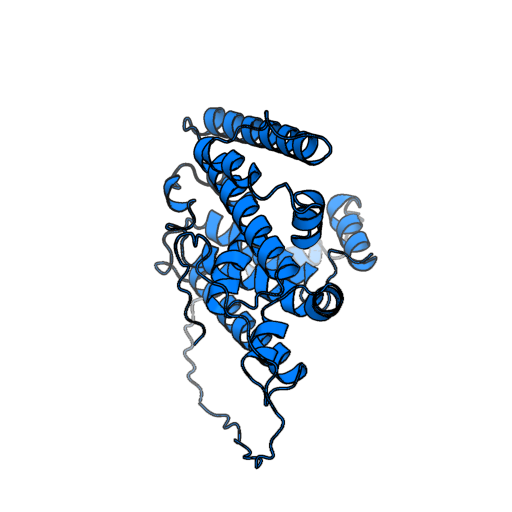 ? -17.770 5.304 6.584 1.00 90.75 89 VAL A C 1
ATOM 731 O O . VAL A 1 89 ? -18.967 5.064 6.389 1.00 90.75 89 VAL A O 1
ATOM 734 N N . PRO A 1 90 ? -16.817 4.961 5.693 1.00 92.44 90 PRO A N 1
ATOM 735 C CA . PRO A 1 90 ? -17.093 4.106 4.544 1.00 92.44 90 PRO A CA 1
ATOM 736 C C . PRO A 1 90 ? -17.369 2.667 4.995 1.00 92.44 90 PRO A C 1
ATOM 738 O O . PRO A 1 90 ? -16.985 2.259 6.091 1.00 92.44 90 PRO A O 1
ATOM 741 N N . SER A 1 91 ? -18.002 1.874 4.133 1.00 91.38 91 SER A N 1
ATOM 742 C CA . SER A 1 91 ? -17.996 0.415 4.294 1.00 91.38 91 SER A CA 1
ATOM 743 C C . SER A 1 91 ? -16.589 -0.158 4.107 1.00 91.38 91 SER A C 1
ATOM 745 O O . SER A 1 91 ? -15.742 0.449 3.443 1.00 91.38 91 SER A O 1
ATOM 747 N N . MET A 1 92 ? -16.340 -1.364 4.621 1.00 90.00 92 MET A N 1
ATOM 748 C CA . MET A 1 92 ? -15.065 -2.056 4.402 1.00 90.00 92 MET A CA 1
ATOM 749 C C . MET A 1 92 ? -14.726 -2.228 2.910 1.00 90.00 92 MET A C 1
ATOM 751 O O . MET A 1 92 ? -13.564 -2.099 2.525 1.00 90.00 92 MET A O 1
ATOM 755 N N . GLU A 1 93 ? -15.724 -2.483 2.059 1.00 90.12 93 GLU A N 1
ATOM 756 C CA . GLU A 1 93 ? -15.531 -2.604 0.607 1.00 90.12 93 GLU A CA 1
ATOM 757 C C . GLU A 1 93 ? -15.083 -1.274 -0.017 1.00 90.12 93 GLU A C 1
ATOM 759 O O . GLU A 1 93 ? -14.108 -1.242 -0.770 1.00 90.12 93 GLU A O 1
ATOM 764 N N . GLU A 1 94 ? -15.757 -0.169 0.316 1.00 91.12 94 GLU A N 1
ATOM 765 C CA . GLU A 1 94 ? -15.404 1.172 -0.172 1.00 91.12 94 GLU A CA 1
ATOM 766 C C . GLU A 1 94 ? -14.015 1.591 0.308 1.00 91.12 94 GLU A C 1
ATOM 768 O O . GLU A 1 94 ? -13.217 2.104 -0.482 1.00 91.12 94 GLU A O 1
ATOM 773 N N . TYR A 1 95 ? -13.712 1.318 1.579 1.00 92.19 95 TYR A N 1
ATOM 774 C CA . TYR A 1 95 ? -12.404 1.574 2.158 1.00 92.19 95 TYR A CA 1
ATOM 775 C C . TYR A 1 95 ? -11.313 0.812 1.417 1.00 92.19 95 TYR A C 1
ATOM 777 O O . TYR A 1 95 ? -10.359 1.424 0.955 1.00 92.19 95 TYR A O 1
ATOM 785 N N . LEU A 1 96 ? -11.452 -0.506 1.244 1.00 90.88 96 LEU A N 1
ATOM 786 C CA . LEU A 1 96 ? -10.442 -1.327 0.573 1.00 90.88 96 LEU A CA 1
ATOM 787 C C . LEU A 1 96 ? -10.265 -0.945 -0.899 1.00 90.88 96 LEU A C 1
ATOM 789 O O . LEU A 1 96 ? -9.135 -0.930 -1.386 1.00 90.88 96 LEU A O 1
ATOM 793 N N . ALA A 1 97 ? -11.346 -0.592 -1.599 1.00 87.25 97 ALA A N 1
ATOM 794 C CA . ALA A 1 97 ? -11.267 -0.154 -2.989 1.00 87.25 97 ALA A CA 1
ATOM 795 C C . ALA A 1 97 ? -10.352 1.073 -3.164 1.00 87.25 97 ALA A C 1
ATOM 797 O O . ALA A 1 97 ? -9.650 1.164 -4.172 1.00 87.25 97 ALA A O 1
ATOM 798 N N . MET A 1 98 ? -10.324 1.989 -2.188 1.00 86.44 98 MET A N 1
ATOM 799 C CA . MET A 1 98 ? -9.418 3.146 -2.189 1.00 86.44 98 MET A CA 1
ATOM 800 C C . MET A 1 98 ? -8.072 2.828 -1.527 1.00 86.44 98 MET A C 1
ATOM 802 O O . MET A 1 98 ? -7.011 3.096 -2.093 1.00 86.44 98 MET A O 1
ATOM 806 N N . GLY A 1 99 ? -8.118 2.199 -0.356 1.00 84.75 99 GLY A N 1
ATOM 807 C CA . GLY A 1 99 ? -6.985 1.920 0.516 1.00 84.75 99 GLY A CA 1
ATOM 808 C C . GLY A 1 99 ? -5.947 0.996 -0.111 1.00 84.75 99 GLY A C 1
ATOM 809 O O . GLY A 1 99 ? -4.756 1.111 0.152 1.00 84.75 99 GLY A O 1
ATOM 810 N N . MET A 1 100 ? -6.352 0.101 -1.013 1.00 87.19 100 MET A N 1
ATOM 811 C CA . MET A 1 100 ? -5.398 -0.715 -1.768 1.00 87.19 100 MET A CA 1
ATOM 812 C C . MET A 1 100 ? -4.484 0.129 -2.673 1.00 87.19 100 MET A C 1
ATOM 814 O O . MET A 1 100 ? -3.321 -0.231 -2.875 1.00 87.19 100 MET A O 1
ATOM 818 N N . THR A 1 101 ? -4.988 1.246 -3.205 1.00 81.19 101 THR A N 1
ATOM 819 C CA . THR A 1 101 ? -4.219 2.196 -4.026 1.00 81.19 101 THR A CA 1
ATOM 820 C C . THR A 1 101 ? -3.408 3.153 -3.152 1.00 81.19 101 THR A C 1
ATOM 822 O O . THR A 1 101 ? -2.257 3.445 -3.481 1.00 81.19 101 THR A O 1
ATOM 825 N N . SER A 1 102 ? -3.950 3.564 -2.000 1.00 78.88 102 SER A N 1
ATOM 826 C CA . SER A 1 102 ? -3.312 4.540 -1.107 1.00 78.88 102 SER A CA 1
ATOM 827 C C . SER A 1 102 ? -1.979 4.073 -0.533 1.00 78.88 102 SER A C 1
ATOM 829 O O . SER A 1 102 ? -1.086 4.894 -0.331 1.00 78.88 102 SER A O 1
ATOM 831 N N . VAL A 1 103 ? -1.755 2.761 -0.387 1.00 75.88 103 VAL A N 1
ATOM 832 C CA . VAL A 1 103 ? -0.444 2.242 0.055 1.00 75.88 103 VAL A CA 1
ATOM 833 C C . VAL A 1 103 ? 0.666 2.387 -0.976 1.00 75.88 103 VAL A C 1
ATOM 835 O O . VAL A 1 103 ? 1.799 1.972 -0.725 1.00 75.88 103 VAL A O 1
ATOM 838 N N . ALA A 1 104 ? 0.387 2.996 -2.135 1.00 69.50 104 ALA A N 1
ATOM 839 C CA . ALA A 1 104 ? 1.410 3.393 -3.099 1.00 69.50 104 ALA A CA 1
ATOM 840 C C . ALA A 1 104 ? 2.271 2.207 -3.593 1.00 69.50 104 ALA A C 1
ATOM 842 O O . ALA A 1 104 ? 3.338 2.363 -4.187 1.00 69.50 104 ALA A O 1
ATOM 843 N N . HIS A 1 105 ? 1.807 0.975 -3.369 1.00 67.25 105 HIS A N 1
ATOM 844 C CA . HIS A 1 105 ? 2.571 -0.239 -3.631 1.00 67.25 105 HIS A CA 1
ATOM 845 C C . HIS A 1 105 ? 2.809 -0.447 -5.134 1.00 67.25 105 HIS A C 1
ATOM 847 O O . HIS A 1 105 ? 3.792 -1.053 -5.572 1.00 67.25 105 HIS A O 1
ATOM 853 N N . THR A 1 106 ? 1.903 0.079 -5.949 1.00 66.56 106 THR A N 1
ATOM 854 C CA . THR A 1 106 ? 1.939 0.003 -7.407 1.00 66.56 106 THR A CA 1
ATOM 855 C C . THR A 1 106 ? 3.065 0.852 -8.011 1.00 66.56 106 THR A C 1
ATOM 857 O O . THR A 1 106 ? 3.440 0.618 -9.158 1.00 66.56 106 THR A O 1
ATOM 860 N N . MET A 1 107 ? 3.698 1.754 -7.247 1.00 66.44 107 MET A N 1
ATOM 861 C CA . MET A 1 107 ? 4.786 2.634 -7.714 1.00 66.44 107 MET A CA 1
ATOM 862 C C . MET A 1 107 ? 6.045 1.907 -8.164 1.00 66.44 107 MET A C 1
ATOM 864 O O . MET A 1 107 ? 6.838 2.445 -8.926 1.00 66.44 107 MET A O 1
ATOM 868 N N . VAL A 1 108 ? 6.233 0.667 -7.726 1.00 63.84 108 VAL A N 1
ATOM 869 C CA . VAL A 1 108 ? 7.405 -0.138 -8.080 1.00 63.84 108 VAL A CA 1
ATOM 870 C C . VAL A 1 108 ? 7.064 -1.132 -9.211 1.00 63.84 108 VAL A C 1
ATOM 872 O O . VAL A 1 108 ? 7.943 -1.786 -9.764 1.00 63.84 108 VAL A O 1
ATOM 875 N N . LEU A 1 109 ? 5.791 -1.238 -9.634 1.00 66.00 109 LEU A N 1
ATOM 876 C CA . LEU A 1 109 ? 5.406 -1.942 -10.871 1.00 66.00 109 LEU A CA 1
ATOM 877 C C . LEU A 1 109 ? 6.105 -1.441 -12.148 1.00 66.00 109 LEU A C 1
ATOM 879 O O . LEU A 1 109 ? 6.417 -2.299 -12.955 1.00 66.00 109 LEU A O 1
ATOM 883 N N . PRO A 1 110 ? 6.439 -0.155 -12.370 1.00 66.50 110 PRO A N 1
ATOM 884 C CA . PRO A 1 110 ? 7.195 0.239 -13.559 1.00 66.50 110 PRO A CA 1
ATOM 885 C C . PRO A 1 110 ? 8.591 -0.385 -13.612 1.00 66.50 110 PRO A C 1
ATOM 887 O O . PRO A 1 110 ? 9.127 -0.562 -14.698 1.00 66.50 110 PRO A O 1
ATOM 890 N N . ILE A 1 111 ? 9.151 -0.831 -12.478 1.00 67.94 111 ILE A N 1
ATOM 891 C CA . ILE A 1 111 ? 10.374 -1.648 -12.482 1.00 67.94 111 ILE A CA 1
ATOM 892 C C . ILE A 1 111 ? 10.149 -2.959 -13.252 1.00 67.94 111 ILE A C 1
ATOM 894 O O . ILE A 1 111 ? 11.059 -3.438 -13.920 1.00 67.94 111 ILE A O 1
ATOM 898 N N . SER A 1 112 ? 8.935 -3.522 -13.238 1.00 68.50 112 SER A N 1
ATOM 899 C CA . SER A 1 112 ? 8.621 -4.717 -14.029 1.00 68.50 112 SER A CA 1
ATOM 900 C C . SER A 1 112 ? 8.725 -4.469 -15.537 1.00 68.50 112 SER A C 1
ATOM 902 O O . SER A 1 112 ? 9.118 -5.385 -16.254 1.00 68.50 112 SER A O 1
ATOM 904 N N . CYS A 1 113 ? 8.475 -3.238 -16.003 1.00 64.31 113 CYS A N 1
ATOM 905 C CA . CYS A 1 113 ? 8.615 -2.859 -17.415 1.00 64.31 113 CYS A CA 1
ATOM 906 C C . CYS A 1 113 ? 10.070 -2.974 -17.885 1.00 64.31 113 CYS A C 1
ATOM 908 O O . CYS A 1 113 ? 10.328 -3.382 -19.011 1.00 64.31 113 CYS A O 1
ATOM 910 N N . PHE A 1 114 ? 11.034 -2.712 -16.995 1.00 67.44 114 PHE A N 1
ATOM 911 C CA . PHE A 1 114 ? 12.455 -2.923 -17.284 1.00 67.44 114 PHE A CA 1
ATOM 912 C C . PHE A 1 114 ? 12.863 -4.402 -17.266 1.00 67.44 114 PHE A C 1
ATOM 914 O O . PHE A 1 114 ? 13.829 -4.774 -17.925 1.00 67.44 114 PHE A O 1
ATOM 921 N N . LEU A 1 115 ? 12.153 -5.251 -16.515 1.00 68.62 115 LEU A N 1
ATOM 922 C CA . LEU A 1 115 ? 12.481 -6.675 -16.376 1.00 68.62 115 LEU A CA 1
ATOM 923 C C . LEU A 1 115 ? 11.950 -7.530 -17.527 1.00 68.62 115 LEU A C 1
ATOM 925 O O . LEU A 1 115 ? 12.380 -8.672 -17.691 1.00 68.62 115 LEU A O 1
ATOM 929 N N . THR A 1 116 ? 10.968 -7.049 -18.287 1.00 64.88 116 THR A N 1
ATOM 930 C CA . THR A 1 116 ? 10.381 -7.825 -19.379 1.00 64.88 116 THR A CA 1
ATOM 931 C C . THR A 1 116 ? 9.884 -6.895 -20.492 1.00 64.88 116 THR A C 1
ATOM 933 O O . THR A 1 116 ? 8.819 -6.297 -20.336 1.00 64.88 116 THR A O 1
ATOM 936 N N . PRO A 1 117 ? 10.593 -6.839 -21.640 1.00 60.03 117 PRO A N 1
ATOM 937 C CA . PRO A 1 117 ? 10.224 -6.036 -22.816 1.00 60.03 117 PRO A CA 1
ATOM 938 C C . PRO A 1 117 ? 8.796 -6.261 -23.338 1.00 60.03 117 PRO A C 1
ATOM 940 O O . PRO A 1 117 ? 8.253 -5.435 -24.064 1.00 60.03 117 PRO A O 1
ATOM 943 N N . SER A 1 118 ? 8.186 -7.406 -23.008 1.00 56.84 118 SER A N 1
ATOM 944 C CA . SER A 1 118 ? 6.895 -7.856 -23.532 1.00 56.84 118 SER A CA 1
ATOM 945 C C . SER A 1 118 ? 5.700 -7.631 -22.600 1.00 56.84 118 SER A C 1
ATOM 947 O O . SER A 1 118 ? 4.579 -7.997 -22.970 1.00 56.84 118 SER A O 1
ATOM 949 N N . ILE A 1 119 ? 5.878 -7.033 -21.411 1.00 60.94 119 ILE A N 1
ATOM 950 C CA . ILE A 1 119 ? 4.716 -6.627 -20.606 1.00 60.94 119 ILE A CA 1
ATOM 951 C C . ILE A 1 119 ? 4.014 -5.519 -21.369 1.00 60.94 119 ILE A C 1
ATOM 953 O O . ILE A 1 119 ? 4.500 -4.397 -21.471 1.00 60.94 119 ILE A O 1
ATOM 957 N N . ARG A 1 120 ? 2.840 -5.830 -21.915 1.00 61.09 120 ARG A N 1
ATOM 958 C CA . ARG A 1 120 ? 2.025 -4.814 -22.564 1.00 61.09 120 ARG A CA 1
ATOM 959 C C . ARG A 1 120 ? 1.625 -3.786 -21.500 1.00 61.09 120 ARG A C 1
ATOM 961 O O . ARG A 1 120 ? 0.958 -4.145 -20.531 1.00 61.09 120 ARG A O 1
ATOM 968 N N . ASN A 1 121 ? 1.986 -2.522 -21.721 1.00 57.62 121 ASN A N 1
ATOM 969 C CA . ASN A 1 121 ? 1.799 -1.410 -20.778 1.00 57.62 121 ASN A CA 1
ATOM 970 C C . ASN A 1 121 ? 0.365 -1.259 -20.224 1.00 57.62 121 ASN A C 1
ATOM 972 O O . ASN A 1 121 ? 0.171 -0.688 -19.155 1.00 57.62 121 ASN A O 1
ATOM 976 N N . HIS A 1 122 ? -0.644 -1.803 -20.912 1.00 56.16 122 HIS A N 1
ATOM 977 C CA . HIS A 1 122 ? -2.035 -1.810 -20.458 1.00 56.16 122 HIS A CA 1
ATOM 978 C C . HIS A 1 122 ? -2.229 -2.603 -19.140 1.00 56.16 122 HIS A C 1
ATOM 980 O O . HIS A 1 122 ? -2.920 -2.134 -18.242 1.00 56.16 122 HIS A O 1
ATOM 986 N N . LYS A 1 123 ? -1.484 -3.697 -18.895 1.00 61.94 123 LYS A N 1
ATOM 987 C CA . LYS A 1 123 ? -1.560 -4.478 -17.631 1.00 61.94 123 LYS A CA 1
ATOM 988 C C . LYS A 1 123 ? -1.083 -3.724 -16.372 1.00 61.94 123 LYS A C 1
ATOM 990 O O . LYS A 1 123 ? -1.023 -4.292 -15.284 1.00 61.94 123 LYS A O 1
ATOM 995 N N . LEU A 1 124 ? -0.706 -2.453 -16.517 1.00 58.91 124 LEU A N 1
ATOM 996 C CA . LEU A 1 124 ? -0.202 -1.576 -15.461 1.00 58.91 124 LEU A CA 1
ATOM 997 C C . LEU A 1 124 ? -1.223 -0.517 -15.019 1.00 58.91 124 LEU A C 1
ATOM 999 O O . LEU A 1 124 ? -0.866 0.352 -14.219 1.00 58.91 124 LEU A O 1
ATOM 1003 N N . GLN A 1 125 ? -2.465 -0.581 -15.510 1.00 62.50 125 GLN A N 1
ATOM 1004 C CA . GLN A 1 125 ? -3.573 0.244 -15.021 1.00 62.50 125 GLN A CA 1
ATOM 1005 C C . GLN A 1 125 ? -4.424 -0.503 -13.980 1.00 62.50 125 GLN A C 1
ATOM 1007 O O . GLN A 1 125 ? -4.601 -1.714 -14.120 1.00 62.50 125 GLN A O 1
ATOM 1012 N N . PRO A 1 126 ? -4.999 0.176 -12.970 1.00 60.50 126 PRO A N 1
ATOM 1013 C CA . PRO A 1 126 ? -5.807 -0.457 -11.918 1.00 60.50 126 PRO A CA 1
ATOM 1014 C C . PRO A 1 126 ? -6.952 -1.355 -12.369 1.00 60.50 126 PRO A C 1
ATOM 1016 O O . PRO A 1 126 ? -7.110 -2.469 -11.860 1.00 60.50 126 PRO A O 1
ATOM 1019 N N . ASN A 1 127 ? -7.711 -0.919 -13.373 1.00 65.62 127 ASN A N 1
ATOM 1020 C CA . ASN A 1 127 ? -8.778 -1.719 -13.978 1.00 65.62 127 ASN A CA 1
ATOM 1021 C C . ASN A 1 127 ? -8.255 -2.997 -14.666 1.00 65.62 127 ASN A C 1
ATOM 1023 O O . ASN A 1 127 ? -9.006 -3.955 -14.841 1.00 65.62 127 ASN A O 1
ATOM 1027 N N . GLN A 1 128 ? -6.970 -3.029 -15.012 1.00 73.81 128 GLN A N 1
ATOM 1028 C CA . GLN A 1 128 ? -6.288 -4.098 -15.736 1.00 73.81 128 GLN A CA 1
ATOM 1029 C C . GLN A 1 128 ? -5.224 -4.804 -14.886 1.00 73.81 128 GLN A C 1
ATOM 1031 O O . GLN A 1 128 ? -4.486 -5.641 -15.408 1.00 73.81 128 GLN A O 1
ATOM 1036 N N . TYR A 1 129 ? -5.152 -4.521 -13.577 1.00 78.88 129 TYR A N 1
ATOM 1037 C CA . TYR A 1 129 ? -4.255 -5.248 -12.689 1.00 78.88 129 TYR A CA 1
ATOM 1038 C C . TYR A 1 129 ? -4.628 -6.725 -12.641 1.00 78.88 129 TYR A C 1
ATOM 1040 O O . TYR A 1 129 ? -5.763 -7.113 -12.337 1.00 78.88 129 TYR A O 1
ATOM 1048 N N . GLU A 1 130 ? -3.615 -7.539 -12.898 1.00 82.81 130 GLU A N 1
ATOM 1049 C CA . GLU A 1 130 ? -3.650 -8.979 -12.721 1.00 82.81 130 GLU A CA 1
ATOM 1050 C C . GLU A 1 130 ? -3.863 -9.329 -11.243 1.00 82.81 130 GLU A C 1
ATOM 1052 O O . GLU A 1 130 ? -3.464 -8.590 -10.333 1.00 82.81 130 GLU A O 1
ATOM 1057 N N . THR A 1 131 ? -4.467 -10.489 -10.995 1.00 88.50 131 THR A N 1
ATOM 1058 C CA . THR A 1 131 ? -4.809 -10.959 -9.645 1.00 88.50 131 THR A CA 1
ATOM 1059 C C . THR A 1 131 ? -3.638 -10.900 -8.654 1.00 88.50 131 THR A C 1
ATOM 1061 O O . THR A 1 131 ? -3.842 -10.381 -7.558 1.00 88.50 131 THR A O 1
ATOM 1064 N N . PRO A 1 132 ? -2.390 -11.294 -8.997 1.00 88.69 132 PRO A N 1
ATOM 1065 C CA . PRO A 1 132 ? -1.265 -11.210 -8.058 1.00 88.69 132 PRO A CA 1
ATOM 1066 C C . PRO A 1 132 ? -0.954 -9.787 -7.593 1.00 88.69 132 PRO A C 1
ATOM 1068 O O . PRO A 1 132 ? -0.572 -9.578 -6.443 1.00 88.69 132 PRO A O 1
ATOM 1071 N N . THR A 1 133 ? -1.130 -8.797 -8.470 1.00 86.94 133 THR A N 1
ATOM 1072 C CA . THR A 1 133 ? -0.933 -7.387 -8.125 1.00 86.94 133 THR A CA 1
ATOM 1073 C C . THR A 1 133 ? -2.006 -6.925 -7.147 1.00 86.94 133 THR A C 1
ATOM 1075 O O . THR A 1 133 ? -1.674 -6.349 -6.112 1.00 86.94 133 THR A O 1
ATOM 1078 N N . LYS A 1 134 ? -3.276 -7.251 -7.417 1.00 88.19 134 LYS A N 1
ATOM 1079 C CA . LYS A 1 134 ? -4.403 -6.934 -6.525 1.00 88.19 134 LYS A CA 1
ATOM 1080 C C . LYS A 1 134 ? -4.245 -7.601 -5.154 1.00 88.19 134 LYS A C 1
ATOM 1082 O O . LYS A 1 134 ? -4.397 -6.941 -4.131 1.00 88.19 134 LYS A O 1
ATOM 1087 N N . LEU A 1 135 ? -3.868 -8.879 -5.118 1.00 92.06 135 LEU A N 1
ATOM 1088 C CA . LEU A 1 135 ? -3.608 -9.603 -3.871 1.00 92.06 135 LEU A CA 1
ATOM 1089 C C . LEU A 1 135 ? -2.485 -8.955 -3.065 1.00 92.06 135 LEU A C 1
ATOM 1091 O O . LEU A 1 135 ? -2.626 -8.756 -1.862 1.00 92.06 135 LEU A O 1
ATOM 1095 N N . LEU A 1 136 ? -1.384 -8.582 -3.719 1.00 89.62 136 LEU A N 1
ATOM 1096 C CA . LEU A 1 136 ? -0.268 -7.936 -3.041 1.00 89.62 136 LEU A CA 1
ATOM 1097 C C . LEU A 1 136 ? -0.651 -6.562 -2.471 1.00 89.62 136 LEU A C 1
ATOM 1099 O O . LEU A 1 136 ? -0.292 -6.273 -1.335 1.00 89.62 136 LEU A O 1
ATOM 1103 N N . MET A 1 137 ? -1.420 -5.752 -3.207 1.00 89.69 137 MET A N 1
ATOM 1104 C CA . MET A 1 137 ? -1.958 -4.477 -2.707 1.00 89.69 137 MET A CA 1
ATOM 1105 C C . MET A 1 137 ? -2.820 -4.681 -1.452 1.00 89.69 137 MET A C 1
ATOM 1107 O O . MET A 1 137 ? -2.619 -3.994 -0.452 1.00 89.69 137 MET A O 1
ATOM 1111 N N . PHE A 1 138 ? -3.723 -5.667 -1.474 1.00 92.00 138 PHE A N 1
ATOM 1112 C CA . PHE A 1 138 ? -4.568 -6.012 -0.328 1.00 92.00 138 PHE A CA 1
ATOM 1113 C C . PHE A 1 138 ? -3.741 -6.453 0.884 1.00 92.00 138 PHE A C 1
ATOM 1115 O O . PHE A 1 138 ? -3.955 -5.969 1.997 1.00 92.00 138 PHE A O 1
ATOM 1122 N N . ILE A 1 139 ? -2.778 -7.357 0.669 1.00 92.25 139 ILE A N 1
ATOM 1123 C CA . ILE A 1 139 ? -1.881 -7.864 1.714 1.00 92.25 139 ILE A CA 1
ATOM 1124 C C . ILE A 1 139 ? -1.117 -6.706 2.348 1.00 92.25 139 ILE A C 1
ATOM 1126 O O . ILE A 1 139 ? -1.010 -6.628 3.569 1.00 92.25 139 ILE A O 1
ATOM 1130 N N . THR A 1 140 ? -0.594 -5.806 1.521 1.00 89.69 140 THR A N 1
ATOM 1131 C CA . THR A 1 140 ? 0.144 -4.627 1.954 1.00 89.69 140 THR A CA 1
ATOM 1132 C C . THR A 1 140 ? -0.723 -3.689 2.804 1.00 89.69 140 THR A C 1
ATOM 1134 O O . THR A 1 140 ? -0.285 -3.340 3.899 1.00 89.69 140 THR A O 1
ATOM 1137 N N . ARG A 1 141 ? -1.944 -3.337 2.366 1.00 91.38 141 ARG A N 1
ATOM 1138 C CA . ARG A 1 141 ? -2.873 -2.503 3.159 1.00 91.38 141 ARG A CA 1
ATOM 1139 C C . ARG A 1 141 ? -3.237 -3.168 4.476 1.00 91.38 141 ARG A C 1
ATOM 1141 O O . ARG A 1 141 ? -2.987 -2.606 5.529 1.00 91.38 141 ARG A O 1
ATOM 1148 N N . SER A 1 142 ? -3.714 -4.405 4.429 1.00 92.69 142 SER A N 1
ATOM 1149 C CA . SER A 1 142 ? -4.168 -5.110 5.633 1.00 92.69 142 SER A CA 1
ATOM 1150 C C . SER A 1 142 ? -3.034 -5.326 6.645 1.00 92.69 142 SER A C 1
ATOM 1152 O O . SER A 1 142 ? -3.252 -5.247 7.850 1.00 92.69 142 SER A O 1
ATOM 1154 N N . SER A 1 143 ? -1.803 -5.574 6.175 1.00 91.88 143 SER A N 1
ATOM 1155 C CA . SER A 1 143 ? -0.642 -5.706 7.071 1.00 91.88 143 SER A CA 1
ATOM 1156 C C . SER A 1 143 ? -0.294 -4.384 7.755 1.00 91.88 143 SER A C 1
ATOM 1158 O O . SER A 1 143 ? 0.150 -4.398 8.899 1.00 91.88 143 SER A O 1
ATOM 1160 N N . ASN A 1 144 ? -0.477 -3.255 7.064 1.00 90.06 144 ASN A N 1
ATOM 1161 C CA . ASN A 1 144 ? -0.292 -1.930 7.642 1.00 90.06 144 ASN A CA 1
ATOM 1162 C C . ASN A 1 144 ? -1.366 -1.650 8.707 1.00 90.06 144 ASN A C 1
ATOM 1164 O O . ASN A 1 144 ? -1.007 -1.322 9.835 1.00 90.06 144 ASN A O 1
ATOM 1168 N N . ASP A 1 145 ? -2.637 -1.908 8.387 1.00 92.50 145 ASP A N 1
ATOM 1169 C CA . ASP A 1 145 ? -3.794 -1.680 9.271 1.00 92.50 145 ASP A CA 1
ATOM 1170 C C . ASP A 1 145 ? -3.648 -2.394 10.604 1.00 92.50 145 ASP A C 1
ATOM 1172 O O . ASP A 1 145 ? -3.737 -1.776 11.661 1.00 92.50 145 ASP A O 1
ATOM 1176 N N . ILE A 1 146 ? -3.345 -3.695 10.562 1.00 93.44 146 ILE A N 1
ATOM 1177 C CA . ILE A 1 146 ? -3.169 -4.511 11.769 1.00 93.44 146 ILE A CA 1
ATOM 1178 C C . ILE A 1 146 ? -2.109 -3.916 12.701 1.00 93.44 146 ILE A C 1
ATOM 1180 O O . ILE A 1 146 ? -2.226 -4.039 13.916 1.00 93.44 146 ILE A O 1
ATOM 1184 N N . GLN A 1 147 ? -1.056 -3.310 12.149 1.00 91.88 147 GLN A N 1
ATOM 1185 C CA . GLN A 1 147 ? 0.073 -2.818 12.937 1.00 91.88 147 GLN A CA 1
ATOM 1186 C C . GLN A 1 147 ? -0.053 -1.348 13.341 1.00 91.88 147 GLN A C 1
ATOM 1188 O O . GLN A 1 147 ? 0.711 -0.905 14.199 1.00 91.88 147 GLN A O 1
ATOM 1193 N N . ARG A 1 148 ? -0.962 -0.588 12.721 1.00 89.06 148 ARG A N 1
ATOM 1194 C CA . ARG A 1 148 ? -1.127 0.853 12.955 1.00 89.06 148 ARG A CA 1
ATOM 1195 C C . ARG A 1 148 ? -2.464 1.239 13.572 1.00 89.06 148 ARG A C 1
ATOM 1197 O O . ARG A 1 148 ? -2.608 2.400 13.942 1.00 89.06 148 ARG A O 1
ATOM 1204 N N . TYR A 1 149 ? -3.403 0.303 13.730 1.00 92.06 149 TYR A N 1
ATOM 1205 C CA . TYR A 1 149 ? -4.776 0.670 14.066 1.00 92.06 149 TYR A CA 1
ATOM 1206 C C . TYR A 1 149 ? -4.927 1.532 15.321 1.00 92.06 149 TYR A C 1
ATOM 1208 O O . TYR A 1 149 ? -5.750 2.436 15.305 1.00 92.06 149 TYR A O 1
ATOM 1216 N N . GLN A 1 150 ? -4.115 1.298 16.356 1.00 91.75 150 GLN A N 1
ATOM 1217 C CA . GLN A 1 150 ? -4.145 2.073 17.602 1.00 91.75 150 GLN A CA 1
ATOM 1218 C C . GLN A 1 150 ? -3.761 3.539 17.359 1.00 91.75 150 GLN A C 1
ATOM 1220 O O . GLN A 1 150 ? -4.502 4.448 17.709 1.00 91.75 150 GLN A O 1
ATOM 1225 N N . GLU A 1 151 ? -2.627 3.768 16.689 1.00 89.62 151 GLU A N 1
ATOM 1226 C CA . GLU A 1 151 ? -2.145 5.118 16.358 1.00 89.62 151 GLU A CA 1
ATOM 1227 C C . GLU A 1 151 ? -3.113 5.848 15.411 1.00 89.62 151 GLU A C 1
ATOM 1229 O O . GLU A 1 151 ? -3.235 7.069 15.451 1.00 89.62 151 GLU A O 1
ATOM 1234 N N . GLU A 1 152 ? -3.772 5.110 14.516 1.00 89.69 152 GLU A N 1
ATOM 1235 C CA . GLU A 1 152 ? -4.742 5.663 13.568 1.00 89.69 152 GLU A CA 1
ATOM 1236 C C . GLU A 1 152 ? -6.075 6.006 14.234 1.00 89.69 152 GLU A C 1
ATOM 1238 O O . GLU A 1 152 ? -6.641 7.055 13.930 1.00 89.69 152 GLU A O 1
ATOM 1243 N N . GLU A 1 153 ? -6.538 5.189 15.181 1.00 90.94 153 GLU A N 1
ATOM 1244 C CA . GLU A 1 153 ? -7.724 5.470 15.992 1.00 90.94 153 GLU A CA 1
ATOM 1245 C C . GLU A 1 153 ? -7.562 6.779 16.775 1.00 90.94 153 GLU A C 1
ATOM 1247 O O . GLU A 1 153 ? -8.431 7.649 16.705 1.00 90.94 153 GLU A O 1
ATOM 1252 N N . GLU A 1 154 ? -6.413 6.974 17.431 1.00 90.06 154 GLU A N 1
ATOM 1253 C CA . GLU A 1 154 ? -6.077 8.211 18.157 1.00 90.06 154 GLU A CA 1
ATOM 1254 C C . GLU A 1 154 ? -6.090 9.457 17.254 1.00 90.06 154 GLU A C 1
ATOM 1256 O O . GLU A 1 154 ? -6.368 10.567 17.710 1.00 90.06 154 GLU A O 1
ATOM 1261 N N . GLN A 1 155 ? -5.815 9.281 15.959 1.00 85.25 155 GLN A N 1
ATOM 1262 C CA . GLN A 1 155 ? -5.818 10.344 14.950 1.00 85.25 155 GLN A CA 1
ATOM 1263 C C . GLN A 1 155 ? -7.181 10.527 14.263 1.00 85.25 155 GLN A C 1
ATOM 1265 O O . GLN A 1 155 ? -7.294 11.350 13.354 1.00 85.25 155 GLN A O 1
ATOM 1270 N N . GLY A 1 156 ? -8.211 9.758 14.638 1.00 85.56 156 GLY A N 1
ATOM 1271 C CA . GLY A 1 156 ? -9.511 9.775 13.961 1.00 85.56 156 GLY A CA 1
ATOM 1272 C C . GLY A 1 156 ? -9.442 9.265 12.516 1.00 85.56 156 GLY A C 1
ATOM 1273 O O . GLY A 1 156 ? -10.189 9.727 11.645 1.00 85.56 156 GLY A O 1
ATOM 1274 N N . LYS A 1 157 ? -8.505 8.355 12.233 1.00 87.44 157 LYS A N 1
ATOM 1275 C CA . LYS A 1 157 ? -8.329 7.693 10.938 1.00 87.44 157 LYS A CA 1
ATOM 1276 C C . LYS A 1 157 ? -8.931 6.291 10.996 1.00 87.44 157 LYS A C 1
ATOM 1278 O O . LYS A 1 157 ? -8.907 5.619 12.021 1.00 87.44 157 LYS A O 1
ATOM 1283 N N . LEU A 1 158 ? -9.495 5.858 9.873 1.00 87.44 158 LEU A N 1
ATOM 1284 C CA . LEU A 1 158 ? -10.153 4.560 9.743 1.00 87.44 158 LEU A CA 1
ATOM 1285 C C . LEU A 1 158 ? -9.234 3.555 9.046 1.00 87.44 158 LEU A C 1
ATOM 1287 O O . LEU A 1 158 ? -8.472 3.911 8.146 1.00 87.44 158 LEU A O 1
ATOM 1291 N N . ASN A 1 159 ? -9.367 2.287 9.428 1.00 93.19 159 ASN A N 1
ATOM 1292 C CA . ASN A 1 159 ? -8.698 1.151 8.799 1.00 93.19 159 ASN A CA 1
ATOM 1293 C C . ASN A 1 159 ? -9.553 -0.114 8.875 1.00 93.19 159 ASN A C 1
ATOM 1295 O O . ASN A 1 159 ? -10.602 -0.122 9.517 1.00 93.19 159 ASN A O 1
ATOM 1299 N N . THR A 1 160 ? -9.119 -1.196 8.227 1.00 94.44 160 THR A N 1
ATOM 1300 C CA . THR A 1 160 ? -9.896 -2.447 8.176 1.00 94.44 160 THR A CA 1
ATOM 1301 C C . THR A 1 160 ? -10.219 -3.038 9.550 1.00 94.44 160 THR A C 1
ATOM 1303 O O . THR A 1 160 ? -11.310 -3.581 9.713 1.00 94.44 160 THR A O 1
ATOM 1306 N N . VAL A 1 161 ? -9.331 -2.903 10.542 1.00 96.19 161 VAL A N 1
ATOM 1307 C CA . VAL A 1 161 ? -9.563 -3.392 11.913 1.00 96.19 161 VAL A CA 1
ATOM 1308 C C . VAL A 1 161 ? -10.673 -2.579 12.589 1.00 96.19 161 VAL A C 1
ATOM 1310 O O . VAL A 1 161 ? -11.624 -3.144 13.132 1.00 96.19 161 VAL A O 1
ATOM 1313 N N . LEU A 1 162 ? -10.608 -1.251 12.510 1.00 95.00 162 LEU A N 1
ATOM 1314 C CA . LEU A 1 162 ? -11.618 -0.368 13.105 1.00 95.00 162 LEU A CA 1
ATOM 1315 C C . LEU A 1 162 ? -12.970 -0.473 12.382 1.00 95.00 162 LEU A C 1
ATOM 1317 O O . LEU A 1 162 ? -14.026 -0.479 13.013 1.00 95.00 162 LEU A O 1
ATOM 1321 N N . LEU A 1 163 ? -12.950 -0.614 11.054 1.00 95.31 163 LEU A N 1
ATOM 1322 C CA . LEU A 1 163 ? -14.159 -0.779 10.249 1.00 95.31 163 LEU A CA 1
ATOM 1323 C C . LEU A 1 163 ? -14.862 -2.104 10.542 1.00 95.31 163 LEU A C 1
ATOM 1325 O O . LEU A 1 163 ? -16.078 -2.107 10.717 1.00 95.31 163 LEU A O 1
ATOM 1329 N N . TYR A 1 164 ? -14.118 -3.209 10.661 1.00 95.44 164 TYR A N 1
ATOM 1330 C CA . TYR A 1 164 ? -14.709 -4.490 11.046 1.00 95.44 164 TYR A CA 1
ATOM 1331 C C . TYR A 1 164 ? -15.373 -4.410 12.421 1.00 95.44 164 TYR A C 1
ATOM 1333 O O . TYR A 1 164 ? -16.502 -4.874 12.578 1.00 95.44 164 TYR A O 1
ATOM 1341 N N . LEU A 1 165 ? -14.694 -3.797 13.397 1.00 94.31 165 LEU A N 1
ATOM 1342 C CA . LEU A 1 165 ? -15.224 -3.608 14.746 1.00 94.31 165 LEU A CA 1
ATOM 1343 C C . LEU A 1 165 ? -16.539 -2.810 14.718 1.00 94.31 165 LEU A C 1
ATOM 1345 O O . LEU A 1 165 ? -17.527 -3.206 15.331 1.00 94.31 165 LEU A O 1
ATOM 1349 N N . ASN A 1 166 ? -16.589 -1.733 13.931 1.00 91.56 166 ASN A N 1
ATOM 1350 C CA . ASN A 1 166 ? -17.789 -0.912 13.766 1.00 91.56 166 ASN A CA 1
ATOM 1351 C C . ASN A 1 166 ? -18.941 -1.640 13.038 1.00 91.56 166 ASN A C 1
ATOM 1353 O O . ASN A 1 166 ? -20.117 -1.440 13.355 1.00 91.56 166 ASN A O 1
ATOM 1357 N N . GLU A 1 167 ? -18.631 -2.488 12.056 1.00 92.94 167 GLU A N 1
ATOM 1358 C CA . GLU A 1 167 ? -19.623 -3.291 11.329 1.00 92.94 167 GLU A CA 1
ATOM 1359 C C . GLU A 1 167 ? -20.143 -4.485 12.152 1.00 92.94 167 GLU A C 1
ATOM 1361 O O . GLU A 1 167 ? -21.246 -4.974 11.887 1.00 92.94 167 GLU A O 1
ATOM 1366 N N . ASN A 1 168 ? -19.406 -4.912 13.186 1.00 93.75 168 ASN A N 1
ATOM 1367 C CA . ASN A 1 168 ? -19.709 -6.082 14.011 1.00 93.75 168 ASN A CA 1
ATOM 1368 C C . ASN A 1 168 ? -19.776 -5.727 15.512 1.00 93.75 168 ASN A C 1
ATOM 1370 O O . ASN A 1 168 ? -18.868 -6.075 16.260 1.00 93.75 168 ASN A O 1
ATOM 1374 N N . PRO A 1 169 ? -20.891 -5.154 16.017 1.00 91.75 169 PRO A N 1
ATOM 1375 C CA . PRO A 1 169 ? -20.997 -4.642 17.396 1.00 91.75 169 PRO A CA 1
ATOM 1376 C C . PRO A 1 169 ? -20.844 -5.669 18.531 1.00 91.75 169 PRO A C 1
ATOM 1378 O O . PRO A 1 169 ? -20.906 -5.305 19.701 1.00 91.75 169 PRO A O 1
ATOM 1381 N N . LYS A 1 170 ? -20.760 -6.962 18.202 1.00 94.69 170 LYS A N 1
ATOM 1382 C CA . LYS A 1 170 ? -20.552 -8.054 19.166 1.00 94.69 170 LYS A CA 1
ATOM 1383 C C . LYS A 1 170 ? -19.094 -8.503 19.254 1.00 94.69 170 LYS A C 1
ATOM 1385 O O . LYS A 1 170 ? -18.797 -9.299 20.135 1.00 94.69 170 LYS A O 1
ATOM 1390 N N . ALA A 1 171 ? -18.259 -8.076 18.311 1.00 95.19 171 ALA A N 1
ATOM 1391 C CA . ALA A 1 171 ? -16.839 -8.378 18.292 1.00 95.19 171 ALA A CA 1
ATOM 1392 C C . ALA A 1 171 ? -16.103 -7.416 19.227 1.00 95.19 171 ALA A C 1
ATOM 1394 O O . ALA A 1 171 ? -16.489 -6.250 19.347 1.00 95.19 171 ALA A O 1
ATOM 1395 N N . ASP A 1 172 ? -15.044 -7.899 19.862 1.00 96.56 172 ASP A N 1
ATOM 1396 C CA . ASP A 1 172 ? -14.034 -7.045 20.478 1.00 96.56 172 ASP A CA 1
ATOM 1397 C C . ASP A 1 172 ? -12.891 -6.741 19.489 1.00 96.56 172 ASP A C 1
ATOM 1399 O O . ASP A 1 172 ? -12.931 -7.087 18.298 1.00 96.56 172 ASP A O 1
ATOM 1403 N N . ILE A 1 173 ? -11.881 -6.005 19.957 1.00 95.75 173 ILE A N 1
ATOM 1404 C CA . ILE A 1 173 ? -10.752 -5.616 19.111 1.00 95.75 173 ILE A CA 1
ATOM 1405 C C . ILE A 1 173 ? -9.901 -6.834 18.724 1.00 95.75 173 ILE A C 1
ATOM 1407 O O . ILE A 1 173 ? -9.406 -6.911 17.597 1.00 95.75 173 ILE A O 1
ATOM 1411 N N . GLU A 1 174 ? -9.775 -7.820 19.611 1.00 97.00 174 GLU A N 1
ATOM 1412 C CA . GLU A 1 174 ? -9.073 -9.074 19.361 1.00 97.00 174 GLU A CA 1
ATOM 1413 C C . GLU A 1 174 ? -9.746 -9.894 18.254 1.00 97.00 174 GLU A C 1
ATOM 1415 O O . GLU A 1 174 ? -9.052 -10.370 17.349 1.00 97.00 174 GLU A O 1
ATOM 1420 N N . ASP A 1 175 ? -11.075 -10.001 18.274 1.00 97.38 175 ASP A N 1
ATOM 1421 C CA . ASP A 1 175 ? -11.881 -10.634 17.229 1.00 97.38 175 ASP A CA 1
ATOM 1422 C C . ASP A 1 175 ? -11.666 -9.950 15.874 1.00 97.38 175 ASP A C 1
ATOM 1424 O O . ASP A 1 175 ? -11.486 -10.616 14.848 1.00 97.38 175 ASP A O 1
ATOM 1428 N N . SER A 1 176 ? -11.633 -8.614 15.864 1.00 96.81 176 SER A N 1
ATOM 1429 C CA . SER A 1 176 ? -11.374 -7.835 14.653 1.00 96.81 176 SER A CA 1
ATOM 1430 C C . SER A 1 176 ? -9.980 -8.096 14.080 1.00 96.81 176 SER A C 1
ATOM 1432 O O . SER A 1 176 ? -9.821 -8.428 12.899 1.00 96.81 176 SER A O 1
ATOM 1434 N N . ILE A 1 177 ? -8.950 -8.037 14.926 1.00 96.31 177 ILE A N 1
ATOM 1435 C CA . ILE A 1 177 ? -7.570 -8.335 14.530 1.00 96.31 177 ILE A CA 1
ATOM 1436 C C . ILE A 1 177 ? -7.459 -9.775 14.016 1.00 96.31 177 ILE A C 1
ATOM 1438 O O . ILE A 1 177 ? -6.783 -10.020 13.012 1.00 96.31 177 ILE A O 1
ATOM 1442 N N . ALA A 1 178 ? -8.101 -10.734 14.688 1.00 97.06 178 ALA A N 1
ATOM 1443 C CA . ALA A 1 178 ? -8.100 -12.137 14.291 1.00 97.06 178 ALA A CA 1
ATOM 1444 C C . ALA A 1 178 ? -8.771 -12.339 12.926 1.00 97.06 178 ALA A C 1
ATOM 1446 O O . ALA A 1 178 ? -8.222 -13.055 12.083 1.00 97.06 178 ALA A O 1
ATOM 1447 N N . TYR A 1 179 ? -9.895 -11.664 12.675 1.00 96.56 179 TYR A N 1
ATOM 1448 C CA . TYR A 1 179 ? -10.573 -11.683 11.382 1.00 96.56 179 TYR A CA 1
ATOM 1449 C C . TYR A 1 179 ? -9.668 -11.154 10.264 1.00 96.56 179 TYR A C 1
ATOM 1451 O O . TYR A 1 179 ? -9.390 -11.877 9.303 1.00 96.56 179 TYR A O 1
ATOM 1459 N N . VAL A 1 180 ? -9.133 -9.934 10.407 1.00 95.75 180 VAL A N 1
ATOM 1460 C CA . VAL A 1 180 ? -8.289 -9.319 9.367 1.00 95.75 180 VAL A CA 1
ATOM 1461 C C . VAL A 1 180 ? -7.022 -10.152 9.131 1.00 95.75 180 VAL A C 1
ATOM 1463 O O . VAL A 1 180 ? -6.635 -10.369 7.981 1.00 95.75 180 VAL A O 1
ATOM 1466 N N . LYS A 1 181 ? -6.409 -10.715 10.186 1.00 95.75 181 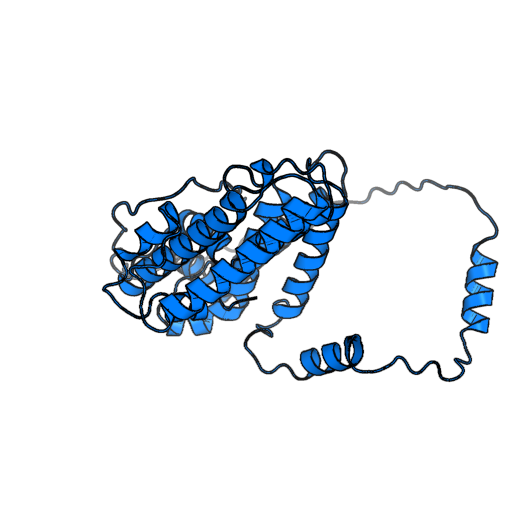LYS A N 1
ATOM 1467 C CA . LYS A 1 181 ? -5.285 -11.664 10.061 1.00 95.75 181 LYS A CA 1
ATOM 1468 C C . LYS A 1 181 ? -5.677 -12.941 9.311 1.00 95.75 181 LYS A C 1
ATOM 1470 O O . LYS A 1 181 ? -4.907 -13.404 8.472 1.00 95.75 181 LYS A O 1
ATOM 1475 N N . GLY A 1 182 ? -6.854 -13.505 9.576 1.00 96.94 182 GLY A N 1
ATOM 1476 C CA . GLY A 1 182 ? -7.353 -14.696 8.884 1.00 96.94 182 GLY A CA 1
ATOM 1477 C C . GLY A 1 182 ? -7.538 -14.469 7.381 1.00 96.94 182 GLY A C 1
ATOM 1478 O O . GLY A 1 182 ? -7.070 -15.270 6.561 1.00 96.94 182 GLY A O 1
ATOM 1479 N N . VAL A 1 183 ? -8.142 -13.337 7.008 1.00 96.06 183 VAL A N 1
ATOM 1480 C CA . VAL A 1 183 ? -8.286 -12.931 5.601 1.00 96.06 183 VAL A CA 1
ATOM 1481 C C . VAL A 1 183 ? -6.909 -12.700 4.973 1.00 96.06 183 VAL A C 1
ATOM 1483 O O . VAL A 1 183 ? -6.624 -13.220 3.892 1.00 96.06 183 VAL A O 1
ATOM 1486 N N . LEU A 1 184 ? -6.013 -11.995 5.669 1.00 94.94 184 LEU A N 1
ATOM 1487 C CA . LEU A 1 184 ? -4.646 -11.730 5.221 1.00 94.94 184 LEU A CA 1
ATOM 1488 C C . LEU A 1 184 ? -3.875 -13.018 4.892 1.00 94.94 184 LEU A C 1
ATOM 1490 O O . LEU A 1 184 ? -3.276 -13.115 3.821 1.00 94.94 184 LEU A O 1
ATOM 1494 N N . GLU A 1 185 ? -3.896 -14.017 5.776 1.00 95.56 185 GLU A N 1
ATOM 1495 C CA . GLU A 1 185 ? -3.206 -15.292 5.543 1.00 95.56 185 GLU A CA 1
ATOM 1496 C C . GLU A 1 185 ? -3.803 -16.074 4.367 1.00 95.56 185 GLU A C 1
ATOM 1498 O O . GLU A 1 185 ? -3.071 -16.696 3.592 1.00 95.56 185 GLU A O 1
ATOM 1503 N N . THR A 1 186 ? -5.119 -15.992 4.173 1.00 97.25 186 THR A N 1
ATOM 1504 C CA . THR A 1 186 ? -5.790 -16.582 3.007 1.00 97.25 186 THR A CA 1
ATOM 1505 C C . THR A 1 186 ? -5.310 -15.927 1.712 1.00 97.25 186 THR A C 1
ATOM 1507 O O . THR A 1 186 ? -4.874 -16.621 0.792 1.00 97.25 186 THR A O 1
ATOM 1510 N N . LYS A 1 187 ? -5.268 -14.590 1.659 1.00 95.31 187 LYS A N 1
ATOM 1511 C CA . LYS A 1 187 ? -4.795 -13.853 0.475 1.00 95.31 187 LYS A CA 1
ATOM 1512 C C . LYS A 1 187 ? -3.304 -14.045 0.204 1.00 95.31 187 LYS A C 1
ATOM 1514 O O . LYS A 1 187 ? -2.902 -14.110 -0.957 1.00 95.31 187 LYS A O 1
ATOM 1519 N N . LYS A 1 188 ? -2.474 -14.220 1.239 1.00 95.00 188 LYS A N 1
ATOM 1520 C CA . LYS A 1 188 ? -1.061 -14.610 1.073 1.00 95.00 188 LYS A CA 1
ATOM 1521 C C . LYS A 1 188 ? -0.924 -15.975 0.401 1.00 95.00 188 LYS A C 1
ATOM 1523 O O . LYS A 1 188 ? -0.114 -16.110 -0.514 1.00 95.00 188 LYS A O 1
ATOM 1528 N N . LYS A 1 189 ? -1.712 -16.975 0.815 1.00 95.88 189 LYS A N 1
ATOM 1529 C CA . LYS A 1 189 ? -1.717 -18.305 0.177 1.00 95.88 189 LYS A CA 1
ATOM 1530 C C . LYS A 1 189 ? -2.162 -18.226 -1.282 1.00 95.88 189 LYS A C 1
ATOM 1532 O O . LYS A 1 189 ? -1.499 -18.807 -2.137 1.00 95.88 189 LYS A O 1
ATOM 1537 N N . GLU A 1 190 ? -3.214 -17.463 -1.566 1.00 96.00 190 GLU A N 1
ATOM 1538 C CA . GLU A 1 190 ? -3.699 -17.216 -2.930 1.00 96.00 190 GLU A CA 1
ATOM 1539 C C . GLU A 1 190 ? -2.596 -16.584 -3.802 1.00 96.00 190 GLU A C 1
ATOM 1541 O O . GLU A 1 190 ? -2.295 -17.063 -4.896 1.00 96.00 190 GLU A O 1
ATOM 1546 N N . LEU A 1 191 ? -1.884 -15.573 -3.285 1.00 94.00 191 LEU A N 1
ATOM 1547 C CA . LEU A 1 191 ? -0.769 -14.943 -3.999 1.00 94.00 191 LEU A CA 1
ATOM 1548 C C . LEU A 1 191 ? 0.359 -15.942 -4.302 1.00 94.00 191 LEU A C 1
ATOM 1550 O O . LEU A 1 191 ? 0.905 -15.937 -5.406 1.00 94.00 191 LEU A O 1
ATOM 1554 N N . LEU A 1 192 ? 0.701 -16.809 -3.343 1.00 94.44 192 LEU A N 1
ATOM 1555 C CA . LEU A 1 192 ? 1.703 -17.860 -3.540 1.00 94.44 192 LEU A CA 1
ATOM 1556 C C . LEU A 1 192 ? 1.270 -18.858 -4.620 1.00 94.44 192 LEU A C 1
ATOM 1558 O O . LEU A 1 192 ? 2.093 -19.230 -5.455 1.00 94.44 192 LEU A O 1
ATOM 1562 N N . GLN A 1 193 ? -0.008 -19.244 -4.652 1.00 94.94 193 GLN A N 1
ATOM 1563 C CA . GLN A 1 193 ? -0.549 -20.117 -5.696 1.00 94.94 193 GLN A CA 1
ATOM 1564 C C . GLN A 1 193 ? -0.379 -19.490 -7.081 1.00 94.94 193 GLN A C 1
ATOM 1566 O O . GLN A 1 193 ? 0.212 -20.119 -7.955 1.00 94.94 193 GLN A O 1
ATOM 1571 N N . HIS A 1 194 ? -0.785 -18.231 -7.276 1.00 91.44 194 HIS A N 1
ATOM 1572 C CA . HIS A 1 194 ? -0.599 -17.556 -8.568 1.00 91.44 194 HIS A CA 1
ATOM 1573 C C . HIS A 1 194 ? 0.877 -17.373 -8.964 1.00 91.44 194 HIS A C 1
ATOM 1575 O O . HIS A 1 194 ? 1.206 -17.288 -10.155 1.00 91.44 194 HIS A O 1
ATOM 1581 N N . ALA A 1 195 ? 1.769 -17.267 -7.976 1.00 88.31 195 ALA A N 1
ATOM 1582 C CA . ALA A 1 195 ? 3.193 -17.085 -8.212 1.00 88.31 195 ALA A CA 1
ATOM 1583 C C . ALA A 1 195 ? 3.917 -18.387 -8.599 1.00 88.31 195 ALA A C 1
ATOM 1585 O O . ALA A 1 195 ? 4.909 -18.318 -9.326 1.00 88.31 195 ALA A O 1
ATOM 1586 N N . VAL A 1 196 ? 3.440 -19.541 -8.117 1.00 88.62 196 VAL A N 1
ATOM 1587 C CA . VAL A 1 196 ? 4.099 -20.852 -8.274 1.00 88.62 196 VAL A CA 1
ATOM 1588 C C . VAL A 1 196 ? 3.420 -21.738 -9.320 1.00 88.62 196 VAL A C 1
ATOM 1590 O O . VAL A 1 196 ? 4.112 -22.478 -10.011 1.00 88.62 196 VAL A O 1
ATOM 1593 N N . ILE A 1 197 ? 2.094 -21.676 -9.448 1.00 90.12 197 ILE A N 1
ATOM 1594 C CA . ILE A 1 197 ? 1.330 -22.510 -10.381 1.00 90.12 197 ILE A CA 1
ATOM 1595 C C . ILE A 1 197 ? 1.229 -21.795 -11.732 1.00 90.12 197 ILE A C 1
ATOM 1597 O O . ILE A 1 197 ? 0.769 -20.649 -11.831 1.00 90.12 197 ILE A O 1
ATOM 1601 N N . ASP A 1 198 ? 1.659 -22.482 -12.787 1.00 85.56 198 ASP A N 1
ATOM 1602 C CA . ASP A 1 198 ? 1.564 -21.985 -14.156 1.00 85.56 198 ASP A CA 1
ATOM 1603 C C . ASP A 1 198 ? 0.100 -21.928 -14.629 1.00 85.56 198 ASP A C 1
ATOM 1605 O O . ASP A 1 198 ? -0.735 -22.738 -14.238 1.00 85.56 198 ASP A O 1
ATOM 1609 N N . GLY A 1 199 ? -0.232 -20.931 -15.454 1.00 82.69 199 GLY A N 1
ATOM 1610 C CA . GLY A 1 199 ? -1.581 -20.750 -16.009 1.00 82.69 199 GLY A CA 1
ATOM 1611 C C . GLY A 1 199 ? -2.596 -20.021 -15.115 1.00 82.69 199 GLY A C 1
ATOM 1612 O O . GLY A 1 199 ? -3.630 -19.603 -15.619 1.00 82.69 199 GLY A O 1
ATOM 1613 N N . LEU A 1 200 ? -2.311 -19.786 -13.826 1.00 86.75 200 LEU A N 1
ATOM 1614 C CA . LEU A 1 200 ? -3.208 -19.005 -12.947 1.00 86.75 200 LEU A CA 1
ATOM 1615 C C . LEU A 1 200 ? -3.067 -17.481 -13.094 1.00 86.75 200 LEU A C 1
ATOM 1617 O O . LEU A 1 200 ? -3.872 -16.723 -12.562 1.00 86.75 200 LEU A O 1
ATOM 1621 N N . SER A 1 201 ? -2.001 -17.006 -13.729 1.00 82.94 201 SER A N 1
ATOM 1622 C CA . SER A 1 201 ? -1.805 -15.588 -14.029 1.00 82.94 201 SER A CA 1
ATOM 1623 C C . SER A 1 201 ? -0.926 -15.450 -15.255 1.00 82.94 201 SER A C 1
ATOM 1625 O O . SER A 1 201 ? 0.080 -16.158 -15.380 1.00 82.94 201 SER A O 1
ATOM 1627 N N . ASP A 1 202 ? -1.272 -14.469 -16.080 1.00 82.75 202 ASP A N 1
ATOM 1628 C CA . ASP A 1 202 ? -0.552 -14.103 -17.293 1.00 82.75 202 ASP A CA 1
ATOM 1629 C C . ASP A 1 202 ? 0.712 -13.270 -17.021 1.00 82.75 202 ASP A C 1
ATOM 1631 O O . ASP A 1 202 ? 1.398 -12.847 -17.955 1.00 82.75 202 ASP A O 1
ATOM 1635 N N . LEU A 1 203 ? 1.012 -12.951 -15.756 1.00 81.00 203 LEU A N 1
ATOM 1636 C CA . LEU A 1 203 ? 2.215 -12.198 -15.419 1.00 81.00 203 LEU A CA 1
ATOM 1637 C C . LEU A 1 203 ? 3.476 -13.008 -15.766 1.00 81.00 203 LEU A C 1
ATOM 1639 O O . LEU A 1 203 ? 3.578 -14.174 -15.376 1.00 81.00 203 LEU A O 1
ATOM 1643 N N . PRO A 1 204 ? 4.493 -12.396 -16.401 1.00 83.19 204 PRO A N 1
ATOM 1644 C CA . PRO A 1 204 ? 5.775 -13.055 -16.622 1.00 83.19 204 PRO A CA 1
ATOM 1645 C C . PRO A 1 204 ? 6.417 -13.538 -15.317 1.00 83.19 204 PRO A C 1
ATOM 1647 O O . PRO A 1 204 ? 6.257 -12.929 -14.255 1.00 83.19 204 PRO A O 1
ATOM 1650 N N . LYS A 1 205 ? 7.221 -14.604 -15.400 1.00 83.94 205 LYS A N 1
ATOM 1651 C CA . LYS A 1 205 ? 7.888 -15.219 -14.238 1.00 83.94 205 LYS A CA 1
ATOM 1652 C C . LYS A 1 205 ? 8.686 -14.211 -13.403 1.00 83.94 205 LYS A C 1
ATOM 1654 O O . LYS A 1 205 ? 8.569 -14.203 -12.180 1.00 83.94 205 LYS A O 1
ATOM 1659 N N . HIS A 1 206 ? 9.445 -13.324 -14.046 1.00 82.81 206 HIS A N 1
ATOM 1660 C CA . HIS A 1 206 ? 10.212 -12.282 -13.352 1.00 82.81 206 HIS A CA 1
ATOM 1661 C C . HIS A 1 206 ? 9.311 -11.278 -12.617 1.00 82.81 206 HIS A C 1
ATOM 1663 O O . HIS A 1 206 ? 9.645 -10.825 -11.523 1.00 82.81 206 HIS A O 1
ATOM 1669 N N . CYS A 1 207 ? 8.123 -10.988 -13.151 1.00 81.88 207 CYS A N 1
ATOM 1670 C CA . CYS A 1 207 ? 7.133 -10.162 -12.465 1.00 81.88 207 CYS A CA 1
ATOM 1671 C C . CYS A 1 207 ? 6.566 -10.881 -11.246 1.00 81.88 207 CYS A C 1
ATOM 1673 O O . CYS A 1 207 ? 6.479 -10.272 -10.182 1.00 81.88 207 CYS A O 1
ATOM 1675 N N . LYS A 1 208 ? 6.220 -12.170 -11.363 1.00 85.44 208 LYS A N 1
ATOM 1676 C CA . LYS A 1 208 ? 5.769 -12.980 -10.218 1.00 85.44 208 LYS A CA 1
ATOM 1677 C C . LYS A 1 208 ? 6.833 -12.995 -9.111 1.00 85.44 208 LYS A C 1
ATOM 1679 O O . LYS A 1 208 ? 6.517 -12.752 -7.949 1.00 85.44 208 LYS A O 1
ATOM 1684 N N . GLN A 1 209 ? 8.108 -13.162 -9.472 1.00 86.31 209 GLN A N 1
ATOM 1685 C CA . GLN A 1 209 ? 9.233 -13.077 -8.532 1.00 86.31 209 GLN A CA 1
ATOM 1686 C C . GLN A 1 209 ? 9.335 -11.705 -7.856 1.00 86.31 209 GLN A C 1
ATOM 1688 O O . GLN A 1 209 ? 9.528 -11.646 -6.645 1.00 86.31 209 GLN A O 1
ATOM 1693 N N . LEU A 1 210 ? 9.149 -10.606 -8.594 1.00 85.69 210 LEU A N 1
ATOM 1694 C CA . LEU A 1 210 ? 9.131 -9.260 -8.016 1.00 85.69 210 LEU A CA 1
ATOM 1695 C C . LEU A 1 210 ? 8.014 -9.099 -6.969 1.00 85.69 210 LEU A C 1
ATOM 1697 O O . LEU A 1 210 ? 8.261 -8.539 -5.901 1.00 85.69 210 LEU A O 1
ATOM 1701 N N . HIS A 1 211 ? 6.815 -9.628 -7.237 1.00 87.31 211 HIS A N 1
ATOM 1702 C CA . HIS A 1 211 ? 5.705 -9.617 -6.274 1.00 87.31 211 HIS A CA 1
ATOM 1703 C C . HIS A 1 211 ? 6.051 -10.415 -5.009 1.00 87.31 211 HIS A C 1
ATOM 1705 O O . HIS A 1 211 ? 5.833 -9.930 -3.900 1.00 87.31 211 HIS A O 1
ATOM 1711 N N . LEU A 1 212 ? 6.664 -11.596 -5.154 1.00 89.81 212 LEU A N 1
ATOM 1712 C CA . LEU A 1 212 ? 7.118 -12.403 -4.015 1.00 89.81 212 LEU A CA 1
ATOM 1713 C C . LEU A 1 212 ? 8.216 -11.713 -3.198 1.00 89.81 212 LEU A C 1
ATOM 1715 O O . LEU A 1 212 ? 8.174 -11.731 -1.968 1.00 89.81 212 LEU A O 1
ATOM 1719 N N . SER A 1 213 ? 9.191 -11.083 -3.856 1.00 88.56 213 SER A N 1
ATOM 1720 C CA . SER A 1 213 ? 10.232 -10.309 -3.173 1.00 88.56 213 SER A CA 1
ATOM 1721 C C . SER A 1 213 ? 9.621 -9.181 -2.350 1.00 88.56 213 SER A C 1
ATOM 1723 O O . SER A 1 213 ? 10.022 -8.957 -1.212 1.00 88.56 213 SER A O 1
ATOM 1725 N N . ARG A 1 214 ? 8.590 -8.515 -2.871 1.00 85.25 214 ARG A N 1
ATOM 1726 C CA . ARG A 1 214 ? 7.883 -7.485 -2.111 1.00 85.25 214 ARG A CA 1
ATOM 1727 C C . ARG A 1 214 ? 7.041 -8.025 -0.976 1.00 85.25 214 ARG A C 1
ATOM 1729 O O . ARG A 1 214 ? 7.043 -7.414 0.087 1.00 85.25 214 ARG A O 1
ATOM 1736 N N . LEU A 1 215 ? 6.368 -9.156 -1.166 1.00 89.06 215 LEU A N 1
ATOM 1737 C CA . LEU A 1 215 ? 5.669 -9.827 -0.076 1.00 89.06 215 LEU A CA 1
ATOM 1738 C C . LEU A 1 215 ? 6.625 -10.068 1.103 1.00 89.06 215 LEU A C 1
ATOM 1740 O O . LEU A 1 215 ? 6.273 -9.784 2.244 1.00 89.06 215 LEU A O 1
ATOM 1744 N N . LYS A 1 216 ? 7.857 -10.515 0.823 1.00 89.19 216 LYS A N 1
ATOM 1745 C CA . LYS A 1 216 ? 8.900 -10.698 1.844 1.00 89.19 216 LYS A CA 1
ATOM 1746 C C . LYS A 1 216 ? 9.311 -9.386 2.508 1.00 89.19 216 LYS A C 1
ATOM 1748 O O . LYS A 1 216 ? 9.436 -9.356 3.725 1.00 89.19 216 LYS A O 1
ATOM 1753 N N . VAL A 1 217 ? 9.487 -8.312 1.736 1.00 86.19 217 VAL A N 1
ATOM 1754 C CA . VAL A 1 217 ? 9.796 -6.980 2.283 1.00 86.19 217 VAL A CA 1
ATOM 1755 C C . VAL A 1 217 ? 8.695 -6.520 3.242 1.00 86.19 217 VAL A C 1
ATOM 1757 O O . VAL A 1 217 ? 8.989 -6.115 4.361 1.00 86.19 217 VAL A O 1
ATOM 1760 N N . PHE A 1 218 ? 7.425 -6.637 2.853 1.00 85.06 218 PHE A N 1
ATOM 1761 C CA . PHE A 1 218 ? 6.306 -6.272 3.725 1.00 85.06 218 PHE A CA 1
ATOM 1762 C C . PHE A 1 218 ? 6.200 -7.168 4.955 1.00 85.06 218 PHE A C 1
ATOM 1764 O O . PHE A 1 218 ? 5.960 -6.664 6.048 1.00 85.06 218 PHE A O 1
ATOM 1771 N N . ALA A 1 219 ? 6.431 -8.473 4.809 1.00 86.62 219 ALA A N 1
ATOM 1772 C CA . ALA A 1 219 ? 6.508 -9.367 5.956 1.00 86.62 219 ALA A CA 1
ATOM 1773 C C . ALA A 1 219 ? 7.626 -8.929 6.916 1.00 86.62 219 ALA A C 1
ATOM 1775 O O . ALA A 1 219 ? 7.388 -8.818 8.110 1.00 86.62 219 ALA A O 1
ATOM 1776 N N . MET A 1 220 ? 8.811 -8.587 6.409 1.00 85.50 220 MET A N 1
ATOM 1777 C CA . MET A 1 220 ? 9.914 -8.099 7.239 1.00 85.50 220 MET A CA 1
ATOM 1778 C C . MET A 1 220 ? 9.543 -6.825 8.017 1.00 85.50 220 MET A C 1
ATOM 1780 O O . MET A 1 220 ? 9.884 -6.721 9.190 1.00 85.50 220 MET A O 1
ATOM 1784 N N . PHE A 1 221 ? 8.822 -5.885 7.398 1.00 84.69 221 PHE A N 1
ATOM 1785 C CA . PHE A 1 221 ? 8.424 -4.631 8.048 1.00 84.69 221 PHE A CA 1
ATOM 1786 C C . PHE A 1 221 ? 7.236 -4.759 9.014 1.00 84.69 221 PHE A C 1
ATOM 1788 O O . PHE A 1 221 ? 7.196 -4.010 9.985 1.00 84.69 221 PHE A O 1
ATOM 1795 N N . PHE A 1 222 ? 6.283 -5.665 8.755 1.00 85.44 222 PHE A N 1
ATOM 1796 C CA . PHE A 1 222 ? 4.962 -5.665 9.409 1.00 85.44 222 PHE A CA 1
ATOM 1797 C C . PHE A 1 222 ? 4.536 -7.011 10.024 1.00 85.44 222 PHE A C 1
ATOM 1799 O O . PHE A 1 222 ? 3.382 -7.165 10.426 1.00 85.44 222 PHE A O 1
ATOM 1806 N N . HIS A 1 223 ? 5.418 -8.016 10.104 1.00 82.88 223 HIS A N 1
ATOM 1807 C CA . HIS A 1 223 ? 5.043 -9.345 10.612 1.00 82.88 223 HIS A CA 1
ATOM 1808 C C . HIS A 1 223 ? 4.542 -9.326 12.064 1.00 82.88 223 HIS A C 1
ATOM 1810 O O . HIS A 1 223 ? 3.510 -9.923 12.362 1.00 82.88 223 HIS A O 1
ATOM 1816 N N . SER A 1 224 ? 5.260 -8.645 12.960 1.00 80.81 224 SER A N 1
ATOM 1817 C CA . SER A 1 224 ? 4.978 -8.646 14.405 1.00 80.81 224 SER A CA 1
ATOM 1818 C C . SER A 1 224 ? 4.767 -7.256 15.003 1.00 80.81 224 SER A C 1
ATOM 1820 O O . SER A 1 224 ? 4.268 -7.143 16.115 1.00 80.81 224 SER A O 1
ATOM 1822 N N . SER A 1 225 ? 5.202 -6.214 14.302 1.00 82.12 225 SER A N 1
ATOM 1823 C CA . SER A 1 225 ? 5.134 -4.813 14.714 1.00 82.12 225 SER A CA 1
ATOM 1824 C C . SER A 1 225 ? 5.295 -3.930 13.478 1.00 82.12 225 SER A C 1
ATOM 1826 O O . SER A 1 225 ? 5.777 -4.406 12.450 1.00 82.12 225 SER A O 1
ATOM 1828 N N . ASN A 1 226 ? 4.935 -2.648 13.563 1.00 83.50 226 ASN A N 1
ATOM 1829 C CA . ASN A 1 226 ? 5.314 -1.662 12.551 1.00 83.50 226 ASN A CA 1
ATOM 1830 C C . ASN A 1 226 ? 6.789 -1.260 12.729 1.00 83.50 226 ASN A C 1
ATOM 1832 O O . ASN A 1 226 ? 7.098 -0.292 13.422 1.00 83.50 226 ASN A O 1
ATOM 1836 N N . ARG A 1 227 ? 7.700 -2.017 12.114 1.00 84.12 227 ARG A N 1
ATOM 1837 C CA . ARG A 1 227 ? 9.147 -1.741 12.148 1.00 84.12 227 ARG A CA 1
ATOM 1838 C C . ARG A 1 227 ? 9.575 -0.655 11.158 1.00 84.12 227 ARG A C 1
ATOM 1840 O O . ARG A 1 227 ? 10.735 -0.275 11.142 1.00 84.12 227 ARG A O 1
ATOM 1847 N N . TYR A 1 228 ? 8.665 -0.201 10.295 1.00 78.75 228 TYR A N 1
ATOM 1848 C CA . TYR A 1 228 ? 8.970 0.808 9.284 1.00 78.75 228 TYR A CA 1
ATOM 1849 C C . TYR A 1 228 ? 9.071 2.212 9.889 1.00 78.75 228 TYR A C 1
ATOM 1851 O O . TYR A 1 228 ? 9.983 2.964 9.561 1.00 78.75 228 TYR A O 1
ATOM 1859 N N . ASP A 1 229 ? 8.128 2.561 10.767 1.00 74.88 229 ASP A N 1
ATOM 1860 C CA . ASP A 1 229 ? 8.070 3.889 11.391 1.00 74.88 229 ASP A CA 1
ATOM 1861 C C . ASP A 1 229 ? 8.803 3.960 12.740 1.00 74.88 229 ASP A C 1
ATOM 1863 O O . ASP A 1 229 ? 9.001 5.050 13.274 1.00 74.88 229 ASP A O 1
ATOM 1867 N N . LYS A 1 230 ? 9.191 2.810 13.301 1.00 79.12 230 LYS A N 1
ATOM 1868 C CA . LYS A 1 230 ? 9.886 2.715 14.588 1.00 79.12 230 LYS A CA 1
ATOM 1869 C C . LYS A 1 230 ? 11.387 2.594 14.370 1.00 79.12 230 LYS A C 1
ATOM 1871 O O . LYS A 1 230 ? 11.836 1.978 13.407 1.00 79.12 230 LYS A O 1
ATOM 1876 N N . GLU A 1 231 ? 12.160 3.144 15.298 1.00 74.62 231 GLU A N 1
ATOM 1877 C CA . GLU A 1 231 ? 13.596 2.895 15.354 1.00 74.62 231 GLU A CA 1
ATOM 1878 C C . GLU A 1 231 ? 13.830 1.416 15.707 1.00 74.62 231 GLU A C 1
ATOM 1880 O O . GLU A 1 231 ? 13.733 1.005 16.861 1.00 74.62 231 GLU A O 1
ATOM 1885 N N . ASP A 1 232 ? 14.052 0.591 14.682 1.00 77.44 232 ASP A N 1
ATOM 1886 C CA . ASP A 1 232 ? 14.321 -0.841 14.815 1.00 77.44 232 ASP A CA 1
ATOM 1887 C C . ASP A 1 232 ? 15.821 -1.096 14.641 1.00 77.44 232 ASP A C 1
ATOM 1889 O O . ASP A 1 232 ? 16.345 -1.234 13.530 1.00 77.44 232 ASP A O 1
ATOM 1893 N N . THR A 1 233 ? 16.522 -1.159 15.770 1.00 77.94 233 THR A N 1
ATOM 1894 C CA . THR A 1 233 ? 17.965 -1.414 15.827 1.00 77.94 233 THR A CA 1
ATOM 1895 C C . THR A 1 233 ? 18.353 -2.755 15.203 1.00 77.94 233 THR A C 1
ATOM 1897 O O . THR A 1 233 ? 19.418 -2.852 14.591 1.00 77.94 233 THR A O 1
ATOM 1900 N N . GLU A 1 234 ? 17.491 -3.774 15.271 1.00 78.38 234 GLU A N 1
ATOM 1901 C CA . GLU A 1 234 ? 17.746 -5.078 14.653 1.00 78.38 234 GLU A CA 1
ATOM 1902 C C . GLU A 1 234 ? 17.622 -5.009 13.129 1.00 78.38 234 GLU A C 1
ATOM 1904 O O . GLU A 1 234 ? 18.439 -5.591 12.412 1.00 78.38 234 GLU A O 1
ATOM 1909 N N . MET A 1 235 ? 16.660 -4.243 12.609 1.00 83.75 235 MET A N 1
ATOM 1910 C CA . MET A 1 235 ? 16.571 -3.992 11.170 1.00 83.75 235 MET A CA 1
ATOM 1911 C C . MET A 1 235 ? 17.770 -3.190 10.660 1.00 83.75 235 MET A C 1
ATOM 1913 O O . MET A 1 235 ? 18.358 -3.558 9.642 1.00 83.75 235 MET A O 1
ATOM 1917 N N . LEU A 1 236 ? 18.169 -2.131 11.372 1.00 84.19 236 LEU A N 1
ATOM 1918 C CA . LEU A 1 236 ? 19.342 -1.325 11.020 1.00 84.19 236 LEU A CA 1
ATOM 1919 C C . LEU A 1 236 ? 20.622 -2.166 11.014 1.00 84.19 236 LEU A C 1
ATOM 1921 O O . LEU A 1 236 ? 21.408 -2.092 10.070 1.00 84.19 236 LEU A O 1
ATOM 1925 N N . LYS A 1 237 ? 20.794 -3.035 12.013 1.00 84.81 237 LYS A N 1
ATOM 1926 C CA . LYS A 1 237 ? 21.894 -4.001 12.068 1.00 84.81 237 LYS A CA 1
ATOM 1927 C C . LYS A 1 237 ? 21.853 -4.979 10.894 1.00 84.81 237 LYS A C 1
ATOM 1929 O O . LYS A 1 237 ? 22.888 -5.228 10.280 1.00 84.81 237 LYS A O 1
ATOM 1934 N N . GLY A 1 238 ? 20.675 -5.496 10.540 1.00 84.38 238 GLY A N 1
ATOM 1935 C CA . GLY A 1 238 ? 20.494 -6.351 9.364 1.00 84.38 238 GLY A CA 1
ATOM 1936 C C . GLY A 1 238 ? 20.893 -5.651 8.059 1.00 84.38 238 GLY A C 1
ATOM 1937 O O . GLY A 1 238 ? 21.612 -6.228 7.244 1.00 84.38 238 GLY A O 1
ATOM 1938 N N . ILE A 1 239 ? 20.506 -4.383 7.886 1.00 86.31 239 ILE A N 1
ATOM 1939 C CA . ILE A 1 239 ? 20.902 -3.548 6.740 1.00 86.31 239 ILE A CA 1
ATOM 1940 C C . ILE A 1 239 ? 22.421 -3.339 6.724 1.00 86.31 239 ILE A C 1
ATOM 1942 O O . ILE A 1 239 ? 23.063 -3.531 5.690 1.00 86.31 239 ILE A O 1
ATOM 1946 N N . GLN A 1 240 ? 23.014 -2.999 7.871 1.00 86.94 240 GLN A N 1
ATOM 1947 C CA . GLN A 1 240 ? 24.454 -2.791 8.000 1.00 86.94 240 GLN A CA 1
ATOM 1948 C C . GLN A 1 240 ? 25.243 -4.059 7.660 1.00 86.94 240 GLN A C 1
ATOM 1950 O O . GLN A 1 240 ? 26.286 -3.978 7.011 1.00 86.94 240 GLN A O 1
ATOM 1955 N N . GLN A 1 241 ? 24.756 -5.232 8.064 1.00 87.69 241 GLN A N 1
ATOM 1956 C CA . GLN A 1 241 ? 25.374 -6.515 7.734 1.00 87.69 241 GLN A CA 1
ATOM 1957 C C . GLN A 1 241 ? 25.229 -6.869 6.250 1.00 87.69 241 GLN A C 1
ATOM 1959 O O . GLN A 1 241 ? 26.166 -7.402 5.665 1.00 87.69 241 GLN A O 1
ATOM 1964 N N . ALA A 1 242 ? 24.081 -6.569 5.639 1.00 87.25 242 ALA A N 1
ATOM 1965 C CA . ALA A 1 242 ? 23.800 -6.936 4.254 1.00 87.25 242 ALA A CA 1
ATOM 1966 C C . ALA A 1 242 ? 24.450 -6.005 3.215 1.00 87.25 242 ALA A C 1
ATOM 1968 O O . ALA A 1 242 ? 24.800 -6.467 2.131 1.00 87.25 242 ALA A O 1
ATOM 1969 N N . ILE A 1 243 ? 24.574 -4.706 3.515 1.00 89.62 243 ILE A N 1
ATOM 1970 C CA . ILE A 1 243 ? 24.987 -3.678 2.541 1.00 89.62 243 ILE A CA 1
ATOM 1971 C C . ILE A 1 243 ? 26.364 -3.093 2.863 1.00 89.62 243 ILE A C 1
ATOM 1973 O O . ILE A 1 243 ? 27.160 -2.863 1.955 1.00 89.62 243 ILE A O 1
ATOM 1977 N N . CYS A 1 244 ? 26.644 -2.816 4.139 1.00 87.06 244 CYS A N 1
ATOM 1978 C CA . CYS A 1 244 ? 27.810 -2.018 4.532 1.00 87.06 244 CYS A CA 1
ATOM 1979 C C . CYS A 1 244 ? 28.994 -2.870 5.000 1.00 87.06 244 CYS A C 1
ATOM 1981 O O . CYS A 1 244 ? 30.144 -2.461 4.855 1.00 87.06 244 CYS A O 1
ATOM 1983 N N . SER A 1 245 ? 28.722 -4.033 5.589 1.00 85.62 245 SER A N 1
ATOM 1984 C CA . SER A 1 245 ? 29.746 -4.896 6.169 1.00 85.62 245 SER A CA 1
ATOM 1985 C C . SER A 1 245 ? 30.283 -5.844 5.098 1.00 85.62 245 SER A C 1
ATOM 1987 O O . SER A 1 245 ? 29.518 -6.662 4.583 1.00 85.62 245 SER A O 1
ATOM 1989 N N . PRO A 1 246 ? 31.580 -5.784 4.751 1.00 83.69 246 PRO A N 1
ATOM 1990 C CA . PRO A 1 246 ? 32.153 -6.757 3.839 1.00 83.69 246 PRO A CA 1
ATOM 1991 C C . PRO A 1 246 ? 32.076 -8.143 4.477 1.00 83.69 246 PRO A C 1
ATOM 1993 O O . PRO A 1 246 ? 32.370 -8.321 5.663 1.00 83.69 246 PRO A O 1
ATOM 1996 N N . LEU A 1 247 ? 31.703 -9.144 3.681 1.00 80.56 247 LEU A N 1
ATOM 1997 C CA . LEU A 1 247 ? 31.792 -10.528 4.119 1.00 80.56 247 LEU A CA 1
ATOM 1998 C C . LEU A 1 247 ? 33.265 -10.843 4.376 1.00 80.56 247 LEU A C 1
ATOM 2000 O O . LEU A 1 247 ? 34.078 -10.874 3.451 1.00 80.56 247 LEU A O 1
ATOM 2004 N N . LEU A 1 248 ? 33.616 -11.068 5.639 1.00 78.75 248 LEU A N 1
ATOM 2005 C CA . LEU A 1 248 ? 34.947 -11.530 5.994 1.00 78.75 248 LEU A CA 1
ATOM 2006 C C . LEU A 1 248 ? 35.089 -12.970 5.501 1.00 78.75 248 LEU A C 1
ATOM 2008 O O . LEU A 1 248 ? 34.674 -13.919 6.164 1.00 78.75 248 LEU A O 1
ATOM 2012 N N . VAL A 1 249 ? 35.699 -13.138 4.329 1.00 67.38 249 VAL A N 1
ATOM 2013 C CA . VAL A 1 249 ? 36.153 -14.441 3.827 1.00 67.38 249 VAL A CA 1
ATOM 2014 C C . VAL A 1 249 ? 37.442 -14.814 4.570 1.00 67.38 249 VAL A C 1
ATOM 2016 O O . VAL A 1 249 ? 38.520 -14.942 4.000 1.00 67.38 249 VAL A O 1
ATOM 2019 N N . GLY A 1 250 ? 37.357 -14.917 5.895 1.00 60.06 250 GLY A N 1
ATOM 2020 C CA . GLY A 1 250 ? 38.427 -15.455 6.722 1.00 60.06 250 GLY A CA 1
ATOM 2021 C C . GLY A 1 250 ? 38.387 -16.971 6.622 1.00 60.06 250 GLY A C 1
ATOM 2022 O O . GLY A 1 250 ? 37.383 -17.555 7.012 1.00 60.06 250 GLY A O 1
ATOM 2023 N N . ASN A 1 251 ? 39.446 -17.565 6.060 1.00 54.66 251 ASN A N 1
ATOM 2024 C CA . ASN A 1 251 ? 39.737 -18.999 5.923 1.00 54.66 251 ASN A CA 1
ATOM 2025 C C . ASN A 1 251 ? 38.687 -19.916 6.589 1.00 54.66 251 ASN A C 1
ATOM 2027 O O . ASN A 1 251 ? 38.849 -20.356 7.732 1.00 54.66 251 ASN A O 1
ATOM 2031 N N . ILE A 1 252 ? 37.562 -20.139 5.897 1.00 55.91 252 ILE A N 1
ATOM 2032 C CA . ILE A 1 252 ? 36.435 -20.891 6.448 1.00 55.91 252 ILE A CA 1
ATOM 2033 C C . ILE A 1 252 ? 36.881 -22.349 6.497 1.00 55.91 252 ILE A C 1
ATOM 2035 O O . ILE A 1 252 ? 36.773 -23.074 5.506 1.00 55.91 252 ILE A O 1
ATOM 2039 N N . LYS A 1 253 ? 37.383 -22.781 7.661 1.00 54.50 253 LYS A N 1
ATOM 2040 C CA . LYS A 1 253 ? 37.555 -24.193 8.026 1.00 54.50 253 LYS A CA 1
ATOM 2041 C C . LYS A 1 253 ? 36.179 -24.865 7.957 1.00 54.50 253 LYS A C 1
ATOM 2043 O O . LYS A 1 253 ? 35.462 -24.945 8.945 1.00 54.50 253 LYS A O 1
ATOM 2048 N N . GLY A 1 254 ? 35.767 -25.260 6.758 1.00 56.34 254 GLY A N 1
ATOM 2049 C CA . GLY A 1 254 ? 34.410 -25.724 6.484 1.00 56.34 254 GLY A CA 1
ATOM 2050 C C . GLY A 1 254 ? 33.975 -25.591 5.027 1.00 56.34 254 GLY A C 1
ATOM 2051 O O . GLY A 1 254 ? 33.126 -26.372 4.609 1.00 56.34 254 GLY A O 1
ATOM 2052 N N . ILE A 1 255 ? 34.578 -24.696 4.226 1.00 56.94 255 ILE A N 1
ATOM 2053 C CA . ILE A 1 255 ? 34.280 -24.636 2.783 1.00 56.94 255 ILE A CA 1
ATOM 2054 C C . ILE A 1 255 ? 34.729 -25.917 2.082 1.00 56.94 255 ILE A C 1
ATOM 2056 O O . ILE A 1 255 ? 33.978 -26.423 1.258 1.00 56.94 255 ILE A O 1
ATOM 2060 N N . ASP A 1 256 ? 35.868 -26.506 2.452 1.00 58.03 256 ASP A N 1
ATOM 2061 C CA . ASP A 1 256 ? 36.299 -27.789 1.875 1.00 58.03 256 ASP A CA 1
ATOM 2062 C C . ASP A 1 256 ? 35.364 -28.944 2.260 1.00 58.03 256 ASP A C 1
ATOM 2064 O O . ASP A 1 256 ? 35.112 -29.841 1.458 1.00 58.03 256 ASP A O 1
A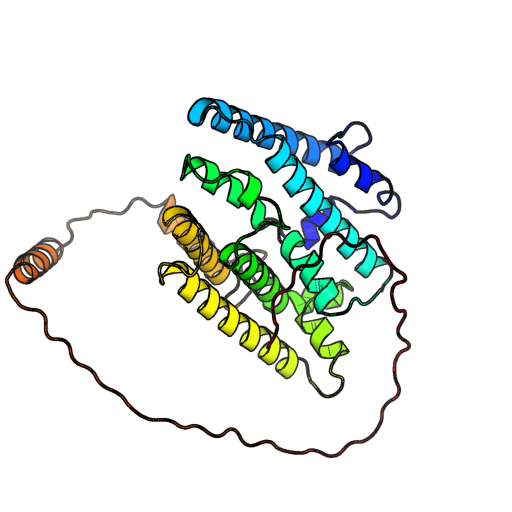TOM 2068 N N . LYS A 1 257 ? 34.763 -28.880 3.457 1.00 57.84 257 LYS A N 1
ATOM 2069 C CA . LYS A 1 257 ? 33.762 -29.850 3.924 1.00 57.84 257 LYS A CA 1
ATOM 2070 C C . LYS A 1 257 ? 32.419 -29.669 3.208 1.00 57.84 257 LYS A C 1
ATOM 2072 O O . LYS A 1 257 ? 31.786 -30.655 2.850 1.00 57.84 257 LYS A O 1
ATOM 2077 N N . LEU A 1 258 ? 32.004 -28.426 2.950 1.00 56.22 258 LEU A N 1
ATOM 2078 C CA . LEU A 1 258 ? 30.819 -28.115 2.142 1.00 56.22 258 LEU A CA 1
ATOM 2079 C C . LEU A 1 258 ? 31.031 -28.457 0.662 1.00 56.22 258 LEU A C 1
ATOM 2081 O O . LEU A 1 258 ? 30.124 -28.993 0.035 1.00 56.22 258 LEU A O 1
ATOM 2085 N N . ARG A 1 259 ? 32.232 -28.229 0.113 1.00 55.75 259 ARG A N 1
ATOM 2086 C CA . ARG A 1 259 ? 32.614 -28.677 -1.234 1.00 55.75 259 ARG A CA 1
ATOM 2087 C C . ARG A 1 259 ? 32.581 -30.193 -1.342 1.00 55.75 259 ARG A C 1
ATOM 2089 O O . ARG A 1 259 ? 32.031 -30.687 -2.318 1.00 55.75 259 ARG A O 1
ATOM 2096 N N . SER A 1 260 ? 33.108 -30.932 -0.361 1.00 56.59 260 SER A N 1
ATOM 2097 C CA . SER A 1 260 ? 33.078 -32.400 -0.412 1.00 56.59 260 SER A CA 1
ATOM 2098 C C . SER A 1 260 ? 31.661 -32.968 -0.260 1.00 56.59 260 SER A C 1
ATOM 2100 O O . SER A 1 260 ? 31.333 -33.937 -0.939 1.00 56.59 260 SER A O 1
ATOM 2102 N N . LEU A 1 261 ? 30.795 -32.322 0.535 1.00 57.22 261 LEU A N 1
ATOM 2103 C CA . LEU A 1 261 ? 29.367 -32.655 0.656 1.00 57.22 261 LEU A CA 1
ATOM 2104 C C . LEU A 1 261 ? 28.559 -32.334 -0.611 1.00 57.22 261 LEU A C 1
ATOM 2106 O O . LEU A 1 261 ? 27.670 -33.093 -0.981 1.00 57.22 261 LEU A O 1
ATOM 2110 N N . LEU A 1 262 ? 28.859 -31.226 -1.292 1.00 51.91 262 LEU A N 1
ATOM 2111 C CA . LEU A 1 262 ? 28.197 -30.857 -2.550 1.00 51.91 262 LEU A CA 1
ATOM 2112 C C . LEU A 1 262 ? 28.660 -31.738 -3.718 1.00 51.91 262 LEU A C 1
ATOM 2114 O O . LEU A 1 262 ? 27.856 -32.089 -4.578 1.00 51.91 262 LEU A O 1
ATOM 2118 N N . LEU A 1 263 ? 29.934 -32.137 -3.731 1.00 53.56 263 LEU A N 1
ATOM 2119 C CA . LEU A 1 263 ? 30.478 -33.054 -4.734 1.00 53.56 263 LEU A CA 1
ATOM 2120 C C . LEU A 1 263 ? 29.977 -34.492 -4.527 1.00 53.56 263 LEU A C 1
ATOM 2122 O O . LEU A 1 263 ? 29.711 -35.174 -5.516 1.00 53.56 263 LEU A O 1
ATOM 2126 N N . SER A 1 264 ? 29.759 -34.937 -3.281 1.00 49.84 264 SER A N 1
ATOM 2127 C CA . SER A 1 264 ? 29.189 -36.263 -2.992 1.00 49.84 264 SER A CA 1
ATOM 2128 C C . SER A 1 264 ? 27.691 -36.371 -3.301 1.0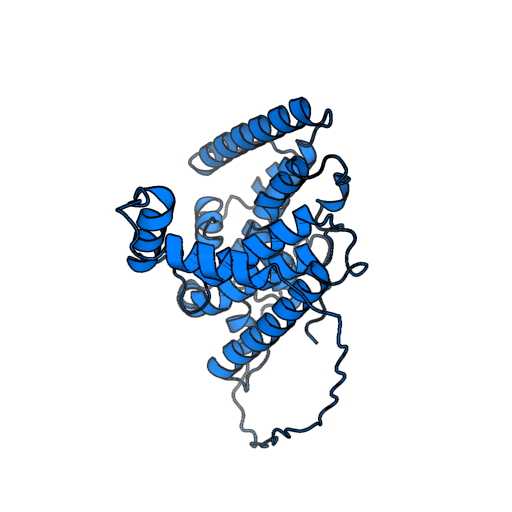0 49.84 264 SER A C 1
ATOM 2130 O O . SER A 1 264 ? 27.221 -37.457 -3.629 1.00 49.84 264 SER A O 1
ATOM 2132 N N . TYR A 1 265 ? 26.949 -35.257 -3.283 1.00 44.66 265 TYR A N 1
ATOM 2133 C CA . TYR A 1 265 ? 25.522 -35.223 -3.638 1.00 44.66 265 TYR A CA 1
ATOM 2134 C C . TYR A 1 265 ? 25.243 -35.229 -5.151 1.00 44.66 265 TYR A C 1
ATOM 2136 O O . TYR A 1 265 ? 24.098 -35.398 -5.564 1.00 44.66 265 TYR A O 1
ATOM 2144 N N . SER A 1 266 ? 26.271 -35.068 -5.993 1.00 44.09 266 SER A N 1
ATOM 2145 C CA . SER A 1 266 ? 26.125 -35.115 -7.459 1.00 44.09 266 SER A CA 1
ATOM 2146 C C . SER A 1 266 ? 26.131 -36.538 -8.044 1.00 44.09 266 SER A C 1
ATOM 2148 O O . SER A 1 266 ? 25.958 -36.718 -9.249 1.00 44.09 266 SER A O 1
ATOM 2150 N N . GLY A 1 267 ? 26.278 -37.566 -7.201 1.00 43.34 267 GLY A N 1
ATOM 2151 C CA . GLY A 1 267 ? 26.303 -38.968 -7.606 1.00 43.34 267 GLY A CA 1
ATOM 2152 C C . GLY A 1 267 ? 25.027 -39.730 -7.250 1.00 43.34 267 GLY A C 1
ATOM 2153 O O . GLY A 1 267 ? 24.916 -40.271 -6.157 1.00 43.34 267 GLY A O 1
ATOM 2154 N N . SER A 1 268 ? 24.138 -39.890 -8.235 1.00 39.19 268 SER A N 1
ATOM 2155 C CA . SER A 1 268 ? 23.132 -40.963 -8.341 1.00 39.19 268 SER A CA 1
ATOM 2156 C C . SER A 1 268 ? 21.948 -40.962 -7.342 1.00 39.19 268 SER A C 1
ATOM 2158 O O . SER A 1 268 ? 22.089 -41.301 -6.174 1.00 39.19 268 SER A O 1
ATOM 2160 N N . LYS A 1 269 ? 20.728 -40.703 -7.834 1.00 34.84 269 LYS A N 1
ATOM 2161 C CA . LYS A 1 269 ? 19.724 -41.741 -8.170 1.00 34.84 269 LYS A CA 1
ATOM 2162 C C . LYS A 1 269 ? 18.298 -41.181 -8.271 1.00 34.84 269 LYS A C 1
ATOM 2164 O O . LYS A 1 269 ? 17.807 -40.507 -7.379 1.00 34.84 269 LYS A O 1
ATOM 2169 N N . GLU A 1 270 ? 17.691 -41.540 -9.402 1.00 31.16 270 GLU A N 1
ATOM 2170 C CA . GLU A 1 270 ? 16.326 -42.041 -9.616 1.00 31.16 270 GLU A CA 1
ATOM 2171 C C . GLU A 1 270 ? 15.133 -41.388 -8.904 1.00 31.16 270 GLU A C 1
ATOM 2173 O O . GLU A 1 270 ? 14.988 -41.372 -7.685 1.00 31.16 270 GLU A O 1
ATOM 2178 N N . HIS A 1 271 ? 14.186 -40.970 -9.747 1.00 35.09 271 HIS A N 1
ATOM 2179 C CA . HIS A 1 271 ? 12.825 -40.615 -9.381 1.00 35.09 271 HIS A CA 1
ATOM 2180 C C . HIS A 1 271 ? 12.134 -41.769 -8.641 1.00 35.09 271 HIS A C 1
ATOM 2182 O O . HIS A 1 271 ? 11.966 -42.859 -9.187 1.00 35.09 271 HIS A O 1
ATOM 2188 N N . ARG A 1 272 ? 11.629 -41.496 -7.435 1.00 25.34 272 ARG A N 1
ATOM 2189 C CA . ARG A 1 272 ? 10.530 -42.257 -6.835 1.00 25.34 272 ARG A CA 1
ATOM 2190 C C . ARG A 1 272 ? 9.413 -41.302 -6.447 1.00 25.34 272 ARG A C 1
ATOM 2192 O O . ARG A 1 272 ? 9.544 -40.507 -5.524 1.00 25.34 272 ARG A O 1
ATOM 2199 N N . ILE A 1 273 ? 8.319 -41.407 -7.192 1.00 35.25 273 ILE A N 1
ATOM 2200 C CA . ILE A 1 273 ? 7.012 -40.855 -6.853 1.00 35.25 273 ILE A CA 1
ATOM 2201 C C . ILE A 1 273 ? 6.526 -41.594 -5.602 1.00 35.25 273 ILE A C 1
ATOM 2203 O O . ILE A 1 273 ? 6.450 -42.822 -5.609 1.00 35.25 273 ILE A O 1
ATOM 2207 N N . ILE A 1 274 ? 6.200 -40.859 -4.540 1.00 28.22 274 ILE A N 1
ATOM 2208 C CA . ILE A 1 274 ? 5.455 -41.383 -3.393 1.00 28.22 274 ILE A CA 1
ATOM 2209 C C . ILE A 1 274 ? 4.214 -40.508 -3.234 1.00 28.22 274 ILE A C 1
ATOM 2211 O O . ILE A 1 274 ? 4.302 -39.350 -2.835 1.00 28.22 274 ILE A O 1
ATOM 2215 N N . ASN A 1 275 ? 3.064 -41.082 -3.583 1.00 33.28 275 ASN A N 1
ATOM 2216 C CA . ASN A 1 275 ? 1.760 -40.599 -3.152 1.00 33.28 275 ASN A CA 1
ATOM 2217 C C . ASN A 1 275 ? 1.600 -40.907 -1.658 1.00 33.28 275 ASN A C 1
ATOM 2219 O O . ASN A 1 275 ? 1.865 -42.032 -1.235 1.00 33.28 275 ASN A O 1
ATOM 2223 N N . SER A 1 276 ? 1.095 -39.951 -0.883 1.00 28.30 276 SER A N 1
ATOM 2224 C CA . SER A 1 276 ? 0.453 -40.251 0.398 1.00 28.30 276 SER A CA 1
ATOM 2225 C C . SER A 1 276 ? -0.703 -39.283 0.639 1.00 28.30 276 SER A C 1
ATOM 2227 O O . SER A 1 276 ? -0.498 -38.111 0.954 1.00 28.30 276 SER A O 1
ATOM 2229 N N . GLU A 1 277 ? -1.918 -39.797 0.472 1.00 35.25 277 GLU A N 1
ATOM 2230 C CA . GLU A 1 277 ? -3.135 -39.260 1.077 1.00 35.25 277 GLU A CA 1
ATOM 2231 C C . GLU A 1 277 ? -3.040 -39.372 2.602 1.00 35.25 277 GLU A C 1
ATOM 2233 O O . GLU A 1 277 ? -2.589 -40.402 3.090 1.00 35.25 277 GLU A O 1
ATOM 2238 N N . PHE A 1 278 ? -3.527 -38.374 3.347 1.00 25.98 278 PHE A N 1
ATOM 2239 C CA . PHE A 1 278 ? -4.063 -38.583 4.698 1.00 25.98 278 PHE A CA 1
ATOM 2240 C C . PHE A 1 278 ? -4.993 -37.427 5.121 1.00 25.98 278 PHE A C 1
ATOM 2242 O O . PHE A 1 278 ? -4.549 -36.311 5.368 1.00 25.98 278 PHE A O 1
ATOM 2249 N N . GLY A 1 279 ? -6.294 -37.736 5.197 1.00 26.48 279 GLY A N 1
ATOM 2250 C CA . GLY A 1 279 ? -7.094 -37.644 6.430 1.00 26.48 279 GLY A CA 1
ATOM 2251 C C . GLY A 1 279 ? -7.523 -36.276 6.979 1.00 26.48 279 GLY A C 1
ATOM 2252 O O . GLY A 1 279 ? -6.733 -35.538 7.554 1.00 26.48 279 GLY A O 1
ATOM 2253 N N . GLN A 1 280 ? -8.834 -36.023 6.918 1.00 31.33 280 GLN A N 1
ATOM 2254 C CA . GLN A 1 280 ? -9.582 -34.943 7.578 1.00 31.33 280 GLN A CA 1
ATOM 2255 C C . GLN A 1 280 ? -9.524 -34.963 9.119 1.00 31.33 280 GLN A C 1
ATOM 2257 O O . GLN A 1 280 ? -9.552 -36.030 9.724 1.00 31.33 280 GLN A O 1
ATOM 2262 N N . HIS A 1 281 ? -9.622 -33.767 9.720 1.00 28.28 281 HIS A N 1
ATOM 2263 C CA . HIS A 1 281 ? -10.662 -33.304 10.669 1.00 28.28 281 HIS A CA 1
ATOM 2264 C C . HIS A 1 281 ? -10.088 -32.405 11.776 1.00 28.28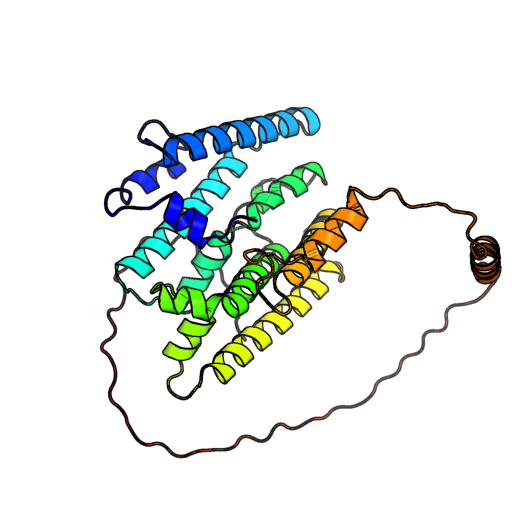 281 HIS A C 1
ATOM 2266 O O . HIS A 1 281 ? -9.286 -32.837 12.593 1.00 28.28 281 HIS A O 1
ATOM 2272 N N . SER A 1 282 ? -10.635 -31.193 11.913 1.00 27.28 282 SER A N 1
ATOM 2273 C CA . SER A 1 282 ? -10.828 -30.587 13.234 1.00 27.28 282 SER A CA 1
ATOM 2274 C C . SER A 1 282 ? -12.079 -29.709 13.228 1.00 27.28 282 SER A C 1
ATOM 2276 O O . SER A 1 282 ? -12.257 -28.850 12.365 1.00 27.28 282 SER A O 1
ATOM 2278 N N . LYS A 1 283 ? -12.986 -30.006 14.161 1.00 27.91 283 LYS A N 1
ATOM 2279 C CA . LYS A 1 283 ? -14.265 -29.331 14.398 1.00 27.91 283 LYS A CA 1
ATOM 2280 C C . LYS A 1 283 ? -14.020 -28.165 15.358 1.00 27.91 283 LYS A C 1
ATOM 2282 O O . LYS A 1 283 ? -13.582 -28.412 16.477 1.00 27.91 283 LYS A O 1
ATOM 2287 N N . TYR A 1 284 ? -14.390 -26.939 14.990 1.00 27.69 284 TYR A N 1
ATOM 2288 C CA . TYR A 1 284 ? -14.480 -25.836 15.952 1.00 27.69 284 TYR A CA 1
ATOM 2289 C C . TYR A 1 284 ? -15.923 -25.657 16.433 1.00 27.69 284 TYR A C 1
ATOM 2291 O O . TYR A 1 284 ? -16.863 -25.560 15.647 1.00 27.69 284 TYR A O 1
ATOM 2299 N N . HIS A 1 285 ? -16.084 -25.702 17.756 1.00 26.78 285 HIS A N 1
ATOM 2300 C CA . HIS A 1 285 ? -17.344 -25.539 18.474 1.00 26.78 285 HIS A CA 1
ATOM 2301 C C . HIS A 1 285 ? -17.826 -24.085 18.430 1.00 26.78 285 HIS A C 1
ATOM 2303 O O . HIS A 1 285 ? -17.108 -23.172 18.826 1.00 26.78 285 HIS A O 1
ATOM 2309 N N . SER A 1 286 ? -19.081 -23.893 18.027 1.00 25.97 286 SER A N 1
ATOM 2310 C CA . SER A 1 286 ? -19.805 -22.628 18.147 1.00 25.97 286 SER A CA 1
ATOM 2311 C C . SER A 1 286 ? -20.387 -22.512 19.563 1.00 25.97 286 SER A C 1
ATOM 2313 O O . SER A 1 286 ? -21.160 -23.377 19.981 1.00 25.97 286 SER A O 1
ATOM 2315 N N . ARG A 1 287 ? -20.029 -21.466 20.321 1.00 27.14 287 ARG A N 1
ATOM 2316 C CA . ARG A 1 287 ? -20.737 -21.094 21.558 1.00 27.14 287 ARG A CA 1
ATOM 2317 C C . ARG A 1 287 ? -21.688 -19.934 21.271 1.00 27.14 287 ARG A C 1
ATOM 2319 O O . ARG A 1 287 ? -21.267 -18.862 20.855 1.00 27.14 287 ARG A O 1
ATOM 2326 N N . ARG A 1 288 ? -22.980 -20.164 21.526 1.00 30.72 288 ARG A N 1
ATOM 2327 C CA . ARG A 1 288 ? -24.013 -19.125 21.648 1.00 30.72 288 ARG A CA 1
ATOM 2328 C C . ARG A 1 288 ? -23.809 -18.362 22.956 1.00 30.72 288 ARG A C 1
ATOM 2330 O O . ARG A 1 288 ? -23.721 -19.004 24.000 1.00 30.72 288 ARG A O 1
ATOM 2337 N N . VAL A 1 289 ? -23.858 -17.032 22.914 1.00 28.72 289 VAL A N 1
ATOM 2338 C CA . VAL A 1 289 ? -24.126 -16.200 24.098 1.00 28.72 289 VAL A CA 1
ATOM 2339 C C . VAL A 1 289 ? -25.211 -15.172 23.768 1.00 28.72 289 VAL A C 1
ATOM 2341 O O . VAL A 1 289 ? -25.310 -14.656 22.655 1.00 28.72 289 VAL A O 1
ATOM 2344 N N . ILE A 1 290 ? -26.090 -15.010 24.752 1.00 26.78 290 ILE A N 1
ATOM 2345 C CA . ILE A 1 290 ? -27.387 -14.338 24.759 1.00 26.78 290 ILE A CA 1
ATOM 2346 C C . ILE A 1 290 ? -27.204 -12.814 24.858 1.00 26.78 290 ILE A C 1
ATOM 2348 O O . ILE A 1 290 ? -26.256 -12.331 25.466 1.00 26.78 290 ILE A O 1
ATOM 2352 N N . ALA A 1 291 ? -28.115 -12.077 24.221 1.00 27.16 291 ALA A N 1
ATOM 2353 C CA . ALA A 1 291 ? -28.105 -10.624 24.062 1.00 27.16 291 ALA A CA 1
ATOM 2354 C C . ALA A 1 291 ? -28.460 -9.834 25.337 1.00 27.16 291 ALA A C 1
ATOM 2356 O O . ALA A 1 291 ? -29.238 -10.301 26.167 1.00 27.16 291 ALA A O 1
ATOM 2357 N N . SER A 1 292 ? -28.001 -8.580 25.406 1.00 26.58 292 SER A N 1
ATOM 2358 C CA . SER A 1 292 ? -28.714 -7.448 26.028 1.00 26.58 292 SER A CA 1
ATOM 2359 C C . SER A 1 292 ? -28.246 -6.114 25.412 1.00 26.58 292 SER A C 1
ATOM 2361 O O . SER A 1 292 ? -27.160 -6.081 24.832 1.00 26.58 292 SER A O 1
ATOM 2363 N N . PRO A 1 293 ? -29.080 -5.054 25.422 1.00 31.38 293 PRO A N 1
ATOM 2364 C CA . PRO A 1 293 ? -29.049 -4.011 24.398 1.00 31.38 293 PRO A CA 1
ATOM 2365 C C . PRO A 1 293 ? -28.335 -2.734 24.858 1.00 31.38 293 PRO A C 1
ATOM 2367 O O . PRO A 1 293 ? -28.604 -2.240 25.949 1.00 31.38 293 PRO A O 1
ATOM 2370 N N . PHE A 1 294 ? -27.519 -2.139 23.984 1.00 26.56 294 PHE A N 1
ATOM 2371 C CA . PHE A 1 294 ? -27.129 -0.732 24.093 1.00 26.56 294 PHE A CA 1
ATOM 2372 C C . PHE A 1 294 ? -27.239 -0.015 22.744 1.00 26.56 294 PHE A C 1
ATOM 2374 O O . PHE A 1 294 ? -27.039 -0.598 21.678 1.00 26.56 294 PHE A O 1
ATOM 2381 N N . SER A 1 295 ? -27.669 1.240 22.842 1.00 27.69 295 SER A N 1
ATOM 2382 C CA . SER A 1 295 ? -28.227 2.084 21.786 1.00 27.69 295 SER A CA 1
ATOM 2383 C C . SER A 1 295 ? -27.202 2.538 20.733 1.00 27.69 295 SER A C 1
ATOM 2385 O O . SER A 1 295 ? -26.034 2.736 21.064 1.00 27.69 295 SER A O 1
ATOM 2387 N N . PRO A 1 296 ? -27.622 2.758 19.472 1.00 31.45 296 PRO A N 1
ATOM 2388 C CA . PRO A 1 296 ? -26.712 3.045 18.370 1.00 31.45 296 PRO A CA 1
ATOM 2389 C C . PRO A 1 296 ? -26.320 4.529 18.303 1.00 31.45 296 PRO A C 1
ATOM 2391 O O . PRO A 1 296 ? -27.172 5.417 18.345 1.00 31.45 296 PRO A O 1
ATOM 2394 N N . ILE A 1 297 ? -25.026 4.786 18.113 1.00 33.97 297 ILE A N 1
ATOM 2395 C CA . ILE A 1 297 ? -24.494 6.087 17.688 1.00 33.97 297 ILE A CA 1
ATOM 2396 C C . ILE A 1 297 ? -24.940 6.328 16.235 1.00 33.97 297 ILE A C 1
ATOM 2398 O O . ILE A 1 297 ? -24.820 5.447 15.379 1.00 33.97 297 ILE A O 1
ATOM 2402 N N . SER A 1 298 ? -25.518 7.501 15.952 1.00 33.41 298 SER A N 1
ATOM 2403 C CA . SER A 1 298 ? -26.116 7.804 14.646 1.00 33.41 298 SER A CA 1
ATOM 2404 C C . SER A 1 298 ? -25.063 7.842 13.533 1.00 33.41 298 SER A C 1
ATOM 2406 O O . SER A 1 298 ? -24.129 8.642 13.582 1.00 33.41 298 SER A O 1
ATOM 2408 N N . ARG A 1 299 ? -25.249 7.017 12.498 1.00 47.91 299 ARG A N 1
ATOM 2409 C CA . ARG A 1 299 ? -24.414 6.978 11.288 1.00 47.91 299 ARG A CA 1
ATOM 2410 C C . ARG A 1 299 ? -24.678 8.209 10.409 1.00 47.91 299 ARG A C 1
ATOM 2412 O O . ARG A 1 299 ? -25.805 8.382 9.951 1.00 47.91 299 ARG A O 1
ATOM 2419 N N . ARG A 1 300 ? -23.651 9.000 10.077 1.00 44.91 300 ARG A N 1
ATOM 2420 C CA . ARG A 1 300 ? -23.669 9.841 8.864 1.00 44.91 300 ARG A CA 1
ATOM 2421 C C . ARG A 1 300 ? -23.126 9.009 7.704 1.00 44.91 300 ARG A C 1
ATOM 2423 O O . ARG A 1 300 ? -21.929 8.763 7.619 1.00 44.91 300 ARG A O 1
ATOM 2430 N N . ARG A 1 301 ? -24.022 8.522 6.847 1.00 46.47 301 ARG A N 1
ATOM 2431 C CA . ARG A 1 301 ? -23.667 7.838 5.596 1.00 46.47 301 ARG A CA 1
ATOM 2432 C C . ARG A 1 301 ? -23.127 8.897 4.621 1.00 46.47 301 ARG A C 1
ATOM 2434 O O . ARG A 1 301 ? -23.774 9.929 4.472 1.00 46.47 301 ARG A O 1
ATOM 2441 N N . CYS A 1 302 ? -21.959 8.679 4.006 1.00 49.78 302 CYS A N 1
ATOM 2442 C CA . CYS A 1 302 ? -21.461 9.581 2.958 1.00 49.78 302 CYS A CA 1
ATOM 2443 C C . CYS A 1 302 ? -22.447 9.600 1.789 1.00 49.78 302 CYS A C 1
ATOM 2445 O O . CYS A 1 302 ? -22.717 8.550 1.204 1.00 49.78 302 CYS A O 1
ATOM 2447 N N . ASP A 1 303 ? -22.915 10.784 1.403 1.00 43.25 303 ASP A N 1
ATOM 2448 C CA . ASP A 1 303 ? -23.470 10.978 0.068 1.00 43.25 303 ASP A CA 1
ATOM 2449 C C . ASP A 1 303 ? -22.346 10.846 -0.976 1.00 43.25 303 ASP A C 1
ATOM 2451 O O . ASP A 1 303 ? -21.175 11.120 -0.701 1.00 43.25 303 ASP A O 1
ATOM 2455 N N . THR A 1 304 ? -22.705 10.350 -2.160 1.00 43.66 304 THR A N 1
ATOM 2456 C CA . THR A 1 304 ? -21.814 9.832 -3.211 1.00 43.66 304 THR A CA 1
ATOM 2457 C C . THR A 1 304 ? -20.658 10.771 -3.571 1.00 43.66 304 THR A C 1
ATOM 2459 O O . THR A 1 304 ? -20.799 11.670 -4.401 1.00 43.66 304 THR A O 1
ATOM 2462 N N . LEU A 1 305 ? -19.485 10.512 -2.992 1.00 45.88 305 LEU A N 1
ATOM 2463 C CA . LEU A 1 305 ? -18.203 11.018 -3.475 1.00 45.88 305 LEU A CA 1
ATOM 2464 C C . LEU A 1 305 ? -17.833 10.283 -4.774 1.00 45.88 305 LEU A C 1
ATOM 2466 O O . LEU A 1 305 ? -18.146 9.103 -4.934 1.00 45.88 305 LEU A O 1
ATOM 2470 N N . PHE A 1 306 ? -17.177 10.981 -5.706 1.00 41.91 306 PHE A N 1
ATOM 2471 C CA . PHE A 1 306 ? -16.663 10.402 -6.952 1.00 41.91 306 PHE A CA 1
ATOM 2472 C C . PHE A 1 306 ? -15.852 9.133 -6.649 1.00 41.91 306 PHE A C 1
ATOM 2474 O O . PHE A 1 306 ? -14.795 9.204 -6.025 1.00 41.91 306 PHE A O 1
ATOM 2481 N N . MET A 1 307 ? -16.374 7.976 -7.063 1.00 38.97 307 MET A N 1
ATOM 2482 C CA . MET A 1 307 ? -15.720 6.686 -6.870 1.00 38.97 307 MET A CA 1
ATOM 2483 C C . MET A 1 307 ? -15.086 6.234 -8.190 1.00 38.97 307 MET A C 1
ATOM 2485 O O . MET A 1 307 ? -15.821 5.991 -9.152 1.00 38.97 307 MET A O 1
ATOM 2489 N N . PRO A 1 308 ? -13.751 6.093 -8.262 1.00 39.41 308 PRO A N 1
ATOM 2490 C CA . PRO A 1 308 ? -13.103 5.455 -9.401 1.00 39.41 308 PRO A CA 1
ATOM 2491 C C . PRO A 1 308 ? -13.460 3.950 -9.471 1.00 39.41 308 PRO A C 1
ATOM 2493 O O . PRO A 1 308 ? -14.085 3.413 -8.548 1.00 39.41 308 PRO A O 1
ATOM 2496 N N . PRO A 1 309 ? -13.128 3.250 -10.577 1.00 36.88 309 PRO A N 1
ATOM 2497 C CA . PRO A 1 309 ? -13.597 1.891 -10.846 1.00 36.88 309 PRO A CA 1
ATOM 2498 C C . PRO A 1 309 ? -13.351 0.924 -9.681 1.00 36.88 309 PRO A C 1
ATOM 2500 O O . PRO A 1 309 ? -12.246 0.822 -9.155 1.00 36.88 309 PRO A O 1
ATOM 2503 N N . LYS A 1 310 ? -14.401 0.191 -9.296 1.00 45.00 310 LYS A N 1
ATOM 2504 C CA . LYS A 1 310 ? -14.405 -0.699 -8.128 1.00 45.00 310 LYS A CA 1
ATOM 2505 C C . LYS A 1 310 ? -13.451 -1.882 -8.308 1.00 45.00 310 LYS A C 1
ATOM 2507 O O . LYS A 1 310 ? -13.529 -2.607 -9.303 1.00 45.00 310 LYS A O 1
ATOM 2512 N N . PHE A 1 311 ? -12.630 -2.148 -7.296 1.00 44.81 311 PHE A N 1
ATOM 2513 C CA . PHE A 1 311 ? -11.928 -3.421 -7.158 1.00 44.81 311 PHE A CA 1
ATOM 2514 C C . PHE A 1 311 ? -12.879 -4.468 -6.574 1.00 44.81 311 PHE A C 1
ATOM 2516 O O . PHE A 1 311 ? -13.433 -4.267 -5.500 1.00 44.81 311 PHE A O 1
ATOM 2523 N N . ARG A 1 312 ? -13.056 -5.605 -7.257 1.00 41.88 312 ARG A N 1
ATOM 2524 C CA . ARG A 1 312 ? -13.719 -6.783 -6.678 1.00 41.88 312 ARG A CA 1
ATOM 2525 C C . ARG A 1 312 ? -12.669 -7.820 -6.293 1.00 41.88 312 ARG A C 1
ATOM 2527 O O . ARG A 1 312 ? -12.067 -8.441 -7.164 1.00 41.88 312 ARG A O 1
ATOM 2534 N N . LEU A 1 313 ? -12.475 -8.001 -4.994 1.00 47.00 313 LEU A N 1
ATOM 2535 C CA . LEU A 1 313 ? -11.800 -9.146 -4.384 1.00 47.00 313 LEU A CA 1
ATOM 2536 C C . LEU A 1 313 ? -12.808 -9.770 -3.419 1.00 47.00 313 LEU A C 1
ATOM 2538 O O . LEU A 1 313 ? -13.364 -9.067 -2.580 1.00 47.00 313 LEU A O 1
ATOM 2542 N N . SER A 1 314 ? -13.088 -11.066 -3.554 1.00 48.47 314 SER A N 1
ATOM 2543 C CA . SER A 1 314 ? -13.991 -11.751 -2.629 1.00 48.47 314 SER A CA 1
ATOM 2544 C C . SER A 1 314 ? -13.336 -11.845 -1.249 1.00 48.47 314 SER A C 1
ATOM 2546 O O . SER A 1 314 ? -12.208 -12.327 -1.131 1.00 48.47 314 SER A O 1
ATOM 2548 N N . LEU A 1 315 ? -14.047 -11.386 -0.217 1.00 42.81 315 LEU A N 1
ATOM 2549 C CA . LEU A 1 315 ? -13.641 -11.484 1.193 1.00 42.81 315 LEU A CA 1
ATOM 2550 C C . LEU A 1 315 ? -14.053 -12.820 1.846 1.00 42.81 315 LEU A C 1
ATOM 2552 O O . LEU A 1 315 ? -13.872 -12.981 3.048 1.00 42.81 315 LEU A O 1
ATOM 2556 N N . VAL A 1 316 ? -14.613 -13.746 1.056 1.00 35.50 316 VAL A N 1
ATOM 2557 C CA . VAL A 1 316 ? -15.041 -15.091 1.481 1.00 35.50 316 VAL A CA 1
ATOM 2558 C C . VAL A 1 316 ? -13.839 -16.001 1.693 1.00 35.50 316 VAL A C 1
ATOM 2560 O O . VAL A 1 316 ? -12.939 -15.978 0.819 1.00 35.50 316 VAL A O 1
#

pLDDT: mean 72.65, std 20.79, range [25.34, 97.38]